Protein AF-A0A518E000-F1 (afdb_monomer_lite)

Radius of gyration: 24.73 Å; chains: 1; bounding box: 58×40×64 Å

Secondary structure (DSSP, 8-state):
----EEEHHHHHHTHHHHTTTEEEEEE--TTS-EEEEEE--EE--B-TTTSEEEE-SSS--SEEEEEE--B-GGGGTT-SEEEETTEEEEEEE-HHHHHHHHHTT--S------SS--TT--HHHHHHHHHHHHHHHHTTS---EEEEEEEE-SSSS--HHHHHHHHHHHHHHHHHHS-SSTTS----EEEEEEEETTEEEEEEEES-HHHHHHHHHHHHHHHHHH-SS-EEEEEESS-TT-TT--EEEEE--

Foldseek 3Di:
DDWDKDAPLRCVLCVVQQVVFFDWDWDDDPVHTMTTTDGPAEFQFWPPVQWDFDAPDVVGFATPDTQATDTDVVRCPPHAWYHYRRHRPDIDGDVVNVVSCVVSVPDPDDDFDRDDDDPPHGSVVVRVVVVVVVCVVVVVPFQKKKKKKKAFAPAQDQDPLSVVVVVVLVVVVQVLQDDPDPPGDHAWHWPDWDGDGRIIMTMTIGSFNVSNCVSCVVVLVVCVVRGDGWIKMKIWSHHPPDPPTDIDIDTPD

InterPro domains:
  IPR012433 Immunity MXAN_0049 protein [PF07791] (30-114)

Organism: NCBI:txid2528010

Structure (mmCIF, N/CA/C/O backbone):
data_AF-A0A518E000-F1
#
_entry.id   AF-A0A518E000-F1
#
loop_
_atom_site.group_PDB
_atom_site.id
_atom_site.type_symbol
_atom_site.label_atom_id
_atom_site.label_alt_id
_atom_site.label_comp_id
_atom_site.label_asym_id
_atom_site.label_entity_id
_atom_site.label_seq_id
_atom_site.pdbx_PDB_ins_code
_atom_site.Cartn_x
_atom_site.Cartn_y
_atom_site.Cartn_z
_atom_site.occupancy
_atom_site.B_iso_or_equiv
_atom_site.auth_seq_id
_atom_site.auth_comp_id
_atom_site.auth_asym_id
_atom_site.auth_atom_id
_atom_site.pdbx_PDB_model_num
ATOM 1 N N . MET A 1 1 ? 16.848 2.825 -0.132 1.00 54.84 1 MET A N 1
ATOM 2 C CA . MET A 1 1 ? 16.601 1.817 -1.185 1.00 54.84 1 MET A CA 1
ATOM 3 C C . MET A 1 1 ? 15.319 1.098 -0.812 1.00 54.84 1 MET A C 1
ATOM 5 O O . MET A 1 1 ? 15.234 0.637 0.317 1.00 54.84 1 MET A O 1
ATOM 9 N N . TRP A 1 2 ? 14.321 1.072 -1.693 1.00 69.69 2 TRP A N 1
ATOM 10 C CA . TRP A 1 2 ? 13.063 0.366 -1.440 1.00 69.69 2 TRP A CA 1
ATOM 11 C C . TRP A 1 2 ? 13.132 -0.973 -2.158 1.00 69.69 2 TRP A C 1
ATOM 13 O O . TRP A 1 2 ? 13.404 -1.021 -3.358 1.00 69.69 2 TRP A O 1
ATOM 23 N N . LEU A 1 3 ? 12.964 -2.053 -1.410 1.00 81.19 3 LEU A N 1
ATOM 24 C CA . LEU A 1 3 ? 13.048 -3.409 -1.930 1.00 81.19 3 LEU A CA 1
ATOM 25 C C . LEU A 1 3 ? 11.654 -4.031 -1.822 1.00 81.19 3 LEU A C 1
ATOM 27 O O . LEU A 1 3 ? 11.030 -3.882 -0.769 1.00 81.19 3 LEU A O 1
ATOM 31 N N . PRO A 1 4 ? 11.127 -4.650 -2.893 1.00 91.81 4 PRO A N 1
ATOM 32 C CA . PRO A 1 4 ? 9.793 -5.230 -2.851 1.00 91.81 4 PRO A CA 1
ATOM 33 C C . PRO A 1 4 ? 9.708 -6.348 -1.811 1.00 91.81 4 PRO A C 1
ATOM 35 O O . PRO A 1 4 ? 10.637 -7.144 -1.663 1.00 91.81 4 PRO A O 1
ATOM 38 N N . ALA A 1 5 ? 8.568 -6.425 -1.133 1.00 93.50 5 ALA A N 1
ATOM 39 C CA . ALA A 1 5 ? 8.190 -7.567 -0.320 1.00 93.50 5 ALA A CA 1
ATOM 40 C C . ALA A 1 5 ? 6.865 -8.128 -0.842 1.00 93.50 5 ALA A C 1
ATOM 42 O O . ALA A 1 5 ? 5.967 -7.371 -1.214 1.00 93.50 5 ALA A O 1
ATOM 43 N N . PHE A 1 6 ? 6.752 -9.449 -0.868 1.00 95.81 6 PHE A N 1
ATOM 44 C CA . PHE A 1 6 ? 5.598 -10.170 -1.387 1.00 95.81 6 PHE A CA 1
ATOM 45 C C . PHE A 1 6 ? 5.073 -11.131 -0.329 1.00 95.81 6 PHE A C 1
ATOM 47 O O . PHE A 1 6 ? 5.851 -11.759 0.380 1.00 95.81 6 PHE A O 1
ATOM 54 N N . SER A 1 7 ? 3.753 -11.258 -0.219 1.00 95.31 7 SER A N 1
ATOM 55 C CA . SER A 1 7 ? 3.151 -12.356 0.539 1.00 95.31 7 SER A CA 1
ATOM 56 C C . SER A 1 7 ? 3.342 -13.680 -0.205 1.00 95.31 7 SER A C 1
ATOM 58 O O . SER A 1 7 ? 3.550 -13.675 -1.420 1.00 95.31 7 SER A O 1
ATOM 60 N N . MET A 1 8 ? 3.192 -14.814 0.488 1.00 94.69 8 MET A N 1
ATOM 61 C CA . MET A 1 8 ? 3.221 -16.142 -0.150 1.00 94.69 8 MET A CA 1
ATOM 62 C C . MET A 1 8 ? 2.311 -16.218 -1.391 1.00 94.69 8 MET A C 1
ATOM 64 O O . MET A 1 8 ? 2.754 -16.611 -2.467 1.00 94.69 8 MET A O 1
ATOM 68 N N . ARG A 1 9 ? 1.071 -15.723 -1.283 1.00 95.06 9 ARG A N 1
ATOM 69 C CA . ARG A 1 9 ? 0.115 -15.664 -2.402 1.00 95.06 9 ARG A CA 1
ATOM 70 C C . ARG A 1 9 ? 0.673 -14.903 -3.609 1.00 95.06 9 ARG A C 1
ATOM 72 O O . ARG A 1 9 ? 0.519 -15.342 -4.743 1.00 95.06 9 ARG A O 1
ATOM 79 N N . ALA A 1 10 ? 1.305 -13.751 -3.383 1.00 97.00 10 ALA A N 1
ATOM 80 C CA . ALA A 1 10 ? 1.900 -12.979 -4.470 1.00 97.00 10 ALA A CA 1
ATOM 81 C C . ALA A 1 10 ? 3.102 -13.712 -5.089 1.00 97.00 10 ALA A C 1
ATOM 83 O O . ALA A 1 10 ? 3.255 -13.686 -6.308 1.00 97.00 10 ALA A O 1
ATOM 84 N N . CYS A 1 11 ? 3.910 -14.407 -4.280 1.00 96.69 11 CYS A N 1
ATOM 85 C CA . CYS A 1 11 ? 5.002 -15.250 -4.770 1.00 96.69 11 CYS A CA 1
ATOM 86 C C . CYS A 1 11 ? 4.504 -16.377 -5.684 1.00 96.69 11 CYS A C 1
ATOM 88 O O . CYS A 1 11 ? 5.137 -16.656 -6.700 1.00 96.69 11 CYS A O 1
ATOM 90 N N . GLU A 1 12 ? 3.377 -17.004 -5.345 1.00 96.19 12 GLU A N 1
ATOM 91 C CA . GLU A 1 12 ? 2.752 -18.058 -6.151 1.00 96.19 12 GLU A CA 1
ATOM 92 C C . GLU A 1 12 ? 2.176 -17.503 -7.458 1.00 96.19 12 GLU A C 1
ATOM 94 O O . GLU A 1 12 ? 2.530 -17.980 -8.536 1.00 96.19 12 GLU A O 1
ATOM 99 N N . CYS A 1 13 ? 1.352 -16.452 -7.382 1.00 97.06 13 CYS A N 1
ATOM 100 C CA . CYS A 1 13 ? 0.723 -15.828 -8.550 1.00 97.06 13 CYS A CA 1
ATOM 101 C C . CYS A 1 13 ? 1.742 -15.238 -9.538 1.00 97.06 13 CYS A C 1
ATOM 103 O O . CYS A 1 13 ? 1.496 -15.209 -10.741 1.00 97.06 13 CYS A O 1
ATOM 105 N N . LEU A 1 14 ? 2.875 -14.735 -9.038 1.00 97.88 14 LEU A N 1
ATOM 106 C CA . LEU A 1 14 ? 3.899 -14.064 -9.843 1.00 97.88 14 LEU A CA 1
ATOM 107 C C . LEU A 1 14 ? 5.153 -14.921 -10.038 1.00 97.88 14 LEU A C 1
ATOM 109 O O . LEU A 1 14 ? 6.188 -14.394 -10.447 1.00 97.88 14 LEU A O 1
ATOM 113 N N . ALA A 1 15 ? 5.088 -16.226 -9.759 1.00 96.94 15 ALA A N 1
ATOM 114 C CA . ALA A 1 15 ? 6.246 -17.117 -9.786 1.00 96.94 15 ALA A CA 1
ATOM 115 C C . ALA A 1 15 ? 7.024 -17.047 -11.111 1.00 96.94 15 ALA A C 1
ATOM 117 O O . ALA A 1 15 ? 8.253 -16.955 -11.089 1.00 96.94 15 ALA A O 1
ATOM 118 N N . ASP A 1 16 ? 6.309 -17.014 -12.238 1.00 96.69 16 ASP A N 1
ATOM 119 C CA . ASP A 1 16 ? 6.881 -16.947 -13.591 1.00 96.69 16 ASP A CA 1
ATOM 120 C C . ASP A 1 16 ? 7.638 -15.640 -13.862 1.00 96.69 16 ASP A C 1
ATOM 122 O O . ASP A 1 16 ? 8.493 -15.577 -14.743 1.00 96.69 16 ASP A O 1
ATOM 126 N N . PHE A 1 17 ? 7.363 -14.590 -13.087 1.00 97.06 17 PHE A N 1
ATOM 127 C CA . PHE A 1 17 ? 8.078 -13.322 -13.168 1.00 97.06 17 PHE A CA 1
ATOM 128 C C . PHE A 1 17 ? 9.190 -13.219 -12.135 1.00 97.06 17 PHE A C 1
ATOM 130 O O . PHE A 1 17 ? 10.273 -12.741 -12.459 1.00 97.06 17 PHE A O 1
ATOM 137 N N . LEU A 1 18 ? 8.935 -13.653 -10.900 1.00 97.31 18 LEU A N 1
ATOM 138 C CA . LEU A 1 18 ? 9.855 -13.461 -9.784 1.00 97.31 18 LEU A CA 1
ATOM 139 C C . LEU A 1 18 ? 11.033 -14.436 -9.847 1.00 97.31 18 LEU A C 1
ATOM 141 O O . LEU A 1 18 ? 12.180 -14.000 -9.804 1.00 97.31 18 LEU A O 1
ATOM 145 N N . LYS A 1 19 ? 10.775 -15.739 -10.016 1.00 96.31 19 LYS A N 1
ATOM 146 C CA . LYS A 1 19 ? 11.824 -16.774 -9.993 1.00 96.31 19 LYS A CA 1
ATOM 147 C C . LYS A 1 19 ? 12.927 -16.571 -11.041 1.00 96.31 19 LYS A C 1
ATOM 149 O O . LYS A 1 19 ? 14.087 -16.745 -10.684 1.00 96.31 19 LYS A O 1
ATOM 154 N N . PRO A 1 20 ? 12.633 -16.203 -12.305 1.00 97.00 20 PRO A N 1
ATOM 155 C CA . PRO A 1 20 ? 13.699 -15.976 -13.278 1.00 97.00 20 PRO A CA 1
ATOM 156 C C . PRO A 1 20 ? 14.420 -14.630 -13.118 1.00 97.00 20 PRO A C 1
ATOM 158 O O . PRO A 1 20 ? 15.447 -14.442 -13.762 1.00 97.00 20 PRO A O 1
ATOM 161 N N . ASN A 1 21 ? 13.908 -13.696 -12.304 1.00 97.12 21 ASN A N 1
ATOM 162 C CA . ASN A 1 21 ? 14.434 -12.325 -12.230 1.00 97.12 21 ASN A CA 1
ATOM 163 C C . ASN A 1 21 ? 14.952 -11.907 -10.848 1.00 97.12 21 ASN A C 1
ATOM 165 O O . ASN A 1 21 ? 15.278 -10.733 -10.632 1.00 97.12 21 ASN A O 1
ATOM 169 N N . GLY A 1 22 ? 15.008 -12.837 -9.898 1.00 96.06 22 GLY A N 1
ATOM 170 C CA . GLY A 1 22 ? 15.463 -12.531 -8.556 1.00 96.06 22 GLY A CA 1
ATOM 171 C C . GLY A 1 22 ? 15.360 -13.682 -7.573 1.00 96.06 22 GLY A C 1
ATOM 172 O O . GLY A 1 22 ? 15.030 -14.815 -7.918 1.00 96.06 22 GLY A O 1
ATOM 173 N N . GLU A 1 23 ? 15.633 -13.355 -6.318 1.00 97.38 23 GLU A N 1
ATOM 174 C CA . GLU A 1 23 ? 15.647 -14.293 -5.200 1.00 97.38 23 GLU A CA 1
ATOM 175 C C . GLU A 1 23 ? 14.594 -13.883 -4.170 1.00 97.38 23 GLU A C 1
ATOM 177 O O . GLU A 1 23 ? 14.454 -12.703 -3.842 1.00 97.38 23 GLU A O 1
ATOM 182 N N . LEU A 1 24 ? 13.862 -14.865 -3.644 1.00 97.19 24 LEU A N 1
ATOM 183 C CA . LEU A 1 24 ? 12.883 -14.673 -2.577 1.00 97.19 24 LEU A CA 1
ATOM 184 C C . LEU A 1 24 ? 13.512 -15.069 -1.241 1.00 97.19 24 LEU A C 1
ATOM 186 O O . LEU A 1 24 ? 13.827 -16.237 -1.020 1.00 97.19 24 LEU A O 1
ATOM 190 N N . LEU A 1 25 ? 13.687 -14.093 -0.354 1.00 96.94 25 LEU A N 1
ATOM 191 C CA . LEU A 1 25 ? 14.269 -14.270 0.973 1.00 96.94 25 LEU A CA 1
ATOM 192 C C . LEU A 1 25 ? 13.153 -14.186 2.026 1.00 96.94 25 LEU A C 1
ATOM 194 O O . LEU A 1 25 ? 12.474 -13.160 2.089 1.00 96.94 25 LEU A O 1
ATOM 198 N N . PRO A 1 26 ? 12.926 -15.226 2.845 1.00 95.94 26 PRO A N 1
ATOM 199 C CA . PRO A 1 26 ? 11.855 -15.216 3.836 1.00 95.94 26 PRO A CA 1
ATOM 200 C C . PRO A 1 26 ? 12.082 -14.127 4.891 1.00 95.94 26 PRO A C 1
ATOM 202 O O . PRO A 1 26 ? 13.197 -13.936 5.379 1.00 95.94 26 PRO A O 1
ATOM 205 N N . LEU A 1 27 ? 11.011 -13.425 5.255 1.00 93.62 27 LEU A N 1
ATOM 206 C CA . LEU A 1 27 ? 10.993 -12.417 6.311 1.00 93.62 27 LEU A CA 1
ATOM 207 C C . LEU A 1 27 ? 10.308 -12.974 7.556 1.00 93.62 27 LEU A C 1
ATOM 209 O O . LEU A 1 27 ? 9.257 -13.605 7.473 1.00 93.62 27 LEU A O 1
ATOM 213 N N . GLN A 1 28 ? 10.873 -12.681 8.726 1.00 90.44 28 GLN A N 1
ATOM 214 C CA . GLN A 1 28 ? 10.176 -12.898 9.990 1.00 90.44 28 GLN A CA 1
ATOM 215 C C . GLN A 1 28 ? 9.160 -11.772 10.190 1.00 90.44 28 GLN A C 1
ATOM 217 O O . GLN A 1 28 ? 9.531 -10.603 10.286 1.00 90.44 28 GLN A O 1
ATOM 222 N N . SER A 1 29 ? 7.876 -12.122 10.219 1.00 85.12 29 SER A N 1
ATOM 223 C CA . SER A 1 29 ? 6.779 -11.180 10.421 1.00 85.12 29 SER A CA 1
ATOM 224 C C . SER A 1 29 ? 5.685 -11.817 11.271 1.00 85.12 29 SER A C 1
ATOM 226 O O . SER A 1 29 ? 5.346 -12.983 11.089 1.00 85.12 29 SER A O 1
ATOM 228 N N . GLU A 1 30 ? 5.120 -11.044 12.198 1.00 86.06 30 GLU A N 1
ATOM 229 C CA . GLU A 1 30 ? 4.026 -11.489 13.073 1.00 86.06 30 GLU A CA 1
ATOM 230 C C . GLU A 1 30 ? 2.667 -11.522 12.352 1.00 86.06 30 GLU A C 1
ATOM 232 O O . GLU A 1 30 ? 1.728 -12.156 12.825 1.00 86.06 30 GLU A O 1
ATOM 237 N N . ILE A 1 31 ? 2.558 -10.853 11.198 1.00 82.00 31 ILE A N 1
ATOM 238 C CA . ILE A 1 31 ? 1.298 -10.656 10.460 1.00 82.00 31 ILE A CA 1
ATOM 239 C C . ILE A 1 31 ? 1.161 -11.561 9.224 1.00 82.00 31 ILE A C 1
ATOM 241 O O . ILE A 1 31 ? 0.229 -11.393 8.436 1.00 82.00 31 ILE A O 1
ATOM 245 N N . GLY A 1 32 ? 2.082 -12.510 9.027 1.00 84.81 32 GLY A N 1
ATOM 246 C CA . GLY A 1 32 ? 2.000 -13.526 7.976 1.00 84.81 32 GLY A CA 1
ATOM 247 C C . GLY A 1 32 ? 3.337 -13.859 7.319 1.00 84.81 32 GLY A C 1
ATOM 248 O O . GLY A 1 32 ? 4.384 -13.323 7.671 1.00 84.81 32 GLY A O 1
ATOM 249 N N . GLU A 1 33 ? 3.291 -14.748 6.330 1.00 91.75 33 GLU A N 1
ATOM 250 C CA . GLU A 1 33 ? 4.469 -15.142 5.557 1.00 91.75 33 GLU A CA 1
ATOM 251 C C . GLU A 1 33 ? 4.744 -14.145 4.431 1.00 91.75 33 GLU A C 1
ATOM 253 O O . GLU A 1 33 ? 3.979 -14.029 3.463 1.00 91.75 33 GLU A O 1
ATOM 258 N N . TYR A 1 34 ? 5.868 -13.442 4.561 1.00 95.38 34 TYR A N 1
ATOM 259 C CA . TYR A 1 34 ? 6.351 -12.482 3.580 1.00 95.38 34 TYR A CA 1
ATOM 260 C C . TYR A 1 34 ? 7.762 -12.829 3.121 1.00 95.38 34 TYR A C 1
ATOM 262 O O . TYR A 1 34 ? 8.562 -13.406 3.855 1.00 95.38 34 TYR A O 1
ATOM 270 N N . PHE A 1 35 ? 8.070 -12.425 1.897 1.00 96.62 35 PHE A N 1
ATOM 271 C CA . PHE A 1 35 ? 9.346 -12.641 1.244 1.00 96.62 35 PHE A CA 1
ATOM 272 C C . PHE A 1 35 ? 9.855 -11.316 0.718 1.00 96.62 35 PHE A C 1
ATOM 274 O O . PHE A 1 35 ? 9.178 -10.626 -0.041 1.00 96.62 35 PHE A O 1
ATOM 281 N N . PHE A 1 36 ? 11.069 -10.975 1.098 1.00 95.62 36 PHE A N 1
ATOM 282 C CA . PHE A 1 36 ? 11.834 -9.942 0.440 1.00 95.62 36 PHE A CA 1
ATOM 283 C C . PHE A 1 36 ? 12.257 -10.430 -0.944 1.00 95.62 36 PHE A C 1
ATOM 285 O O . PHE A 1 36 ? 12.694 -11.570 -1.088 1.00 95.62 36 PHE A O 1
ATOM 292 N N . PHE A 1 37 ? 12.168 -9.570 -1.955 1.00 96.69 37 PHE A N 1
ATOM 293 C CA . PHE A 1 37 ? 12.597 -9.907 -3.306 1.00 96.69 37 PHE A CA 1
ATOM 294 C C . PHE A 1 37 ? 13.849 -9.138 -3.715 1.00 96.69 37 PHE A C 1
ATOM 296 O O . PHE A 1 37 ? 13.828 -7.918 -3.915 1.00 96.69 37 PHE A O 1
ATOM 303 N N . ASN A 1 38 ? 14.942 -9.879 -3.874 1.00 95.94 38 ASN A N 1
ATOM 304 C CA . ASN A 1 38 ? 16.187 -9.375 -4.425 1.00 95.94 38 ASN A CA 1
ATOM 305 C C . ASN A 1 38 ? 16.137 -9.447 -5.954 1.00 95.94 38 ASN A C 1
ATOM 307 O O . ASN A 1 38 ? 16.279 -10.525 -6.523 1.00 95.94 38 ASN A O 1
ATOM 311 N N . ILE A 1 39 ? 15.941 -8.316 -6.629 1.00 96.44 39 ILE A N 1
ATOM 312 C CA . ILE A 1 39 ? 15.942 -8.273 -8.098 1.00 96.44 39 ILE A CA 1
ATOM 313 C C . ILE A 1 39 ? 17.380 -8.427 -8.599 1.00 96.44 39 ILE A C 1
ATOM 315 O O . ILE A 1 39 ? 18.214 -7.553 -8.353 1.00 96.44 39 ILE A O 1
ATOM 319 N N . THR A 1 40 ? 17.647 -9.498 -9.343 1.00 96.25 40 THR A N 1
ATOM 320 C CA . THR A 1 40 ? 18.964 -9.788 -9.933 1.00 96.25 40 THR A CA 1
ATOM 321 C C . THR A 1 40 ? 19.040 -9.395 -11.407 1.00 96.25 40 THR A C 1
ATOM 323 O O . THR A 1 40 ? 20.132 -9.170 -11.929 1.00 96.25 40 THR A O 1
ATOM 326 N N . THR A 1 41 ? 17.894 -9.232 -12.075 1.00 97.06 41 THR A N 1
ATOM 327 C CA . THR A 1 41 ? 17.840 -8.757 -13.462 1.00 97.06 41 THR A CA 1
ATOM 328 C C . THR A 1 41 ? 18.154 -7.265 -13.539 1.00 97.06 41 THR A C 1
ATOM 330 O O . THR A 1 41 ? 17.323 -6.409 -13.218 1.00 97.06 41 THR A O 1
ATOM 333 N N . ILE A 1 42 ? 19.360 -6.953 -14.009 1.00 96.44 42 ILE A N 1
ATOM 334 C CA . ILE A 1 42 ? 19.826 -5.596 -14.306 1.00 96.44 42 ILE A CA 1
ATOM 335 C C . ILE A 1 42 ? 20.095 -5.499 -15.808 1.00 96.44 42 ILE A C 1
ATOM 337 O O . ILE A 1 42 ? 20.756 -6.364 -16.378 1.00 96.44 42 ILE A O 1
ATOM 341 N N . THR A 1 43 ? 19.588 -4.449 -16.452 1.00 95.75 43 THR A N 1
ATOM 342 C CA . THR A 1 43 ? 19.739 -4.230 -17.897 1.00 95.75 43 THR A CA 1
ATOM 343 C C . THR A 1 43 ? 20.318 -2.852 -18.212 1.00 95.75 43 THR A C 1
ATOM 345 O O . THR A 1 43 ? 20.105 -1.887 -17.479 1.00 95.75 43 THR A O 1
ATOM 348 N N . ASP A 1 44 ? 21.012 -2.762 -19.344 1.00 95.12 44 ASP A N 1
ATOM 349 C CA . ASP A 1 44 ? 21.553 -1.529 -19.936 1.00 95.12 44 ASP A CA 1
ATOM 350 C C . ASP A 1 44 ? 20.570 -0.950 -20.972 1.00 95.12 44 ASP A C 1
ATOM 352 O O . ASP A 1 44 ? 20.954 -0.477 -22.035 1.00 95.12 44 ASP A O 1
ATOM 356 N N . ALA A 1 45 ? 19.264 -1.094 -20.706 1.00 96.38 45 ALA A N 1
ATOM 357 C CA . ALA A 1 45 ? 18.197 -0.803 -21.665 1.00 96.38 45 ALA A CA 1
ATOM 358 C C . ALA A 1 45 ? 17.965 0.693 -21.913 1.00 96.38 45 ALA A C 1
ATOM 360 O O . ALA A 1 45 ? 17.266 1.047 -22.869 1.00 96.38 45 ALA A O 1
ATOM 361 N N . LEU A 1 46 ? 18.458 1.564 -21.031 1.00 96.88 46 LEU A N 1
ATOM 362 C CA . LEU A 1 46 ? 18.214 2.998 -21.100 1.00 96.88 46 LEU A CA 1
ATOM 363 C C . LEU A 1 46 ? 19.028 3.617 -22.240 1.00 96.88 46 LEU A C 1
ATOM 365 O O . LEU A 1 46 ? 20.249 3.518 -22.282 1.00 96.88 46 LEU A O 1
ATOM 369 N N . ASN A 1 47 ? 18.359 4.326 -23.146 1.00 96.19 47 ASN A N 1
ATOM 370 C CA . ASN A 1 47 ? 19.047 5.136 -24.138 1.00 96.19 47 ASN A CA 1
ATOM 371 C C . ASN A 1 47 ? 19.388 6.496 -23.525 1.00 96.19 47 ASN A C 1
ATOM 373 O O . ASN A 1 47 ? 18.591 7.434 -23.595 1.00 96.19 47 ASN A O 1
ATOM 377 N N . THR A 1 48 ? 20.577 6.614 -22.937 1.00 94.00 48 THR A N 1
ATOM 378 C CA . THR A 1 48 ? 21.048 7.840 -22.266 1.00 94.00 48 THR A CA 1
ATOM 379 C C . THR A 1 48 ? 21.197 9.042 -23.200 1.00 94.00 48 THR A C 1
ATOM 381 O O . THR A 1 48 ? 21.243 10.170 -22.727 1.00 94.00 48 THR A O 1
ATOM 384 N N . LYS A 1 49 ? 21.232 8.836 -24.525 1.00 93.50 49 LYS A N 1
ATOM 385 C CA . LYS A 1 49 ? 21.323 9.930 -25.509 1.00 93.50 49 LYS A CA 1
ATOM 386 C C . LYS A 1 49 ? 19.984 10.603 -25.796 1.00 93.50 49 LYS A C 1
ATOM 388 O O . LYS A 1 49 ? 19.966 11.745 -26.238 1.00 93.50 49 LYS A O 1
ATOM 393 N N . THR A 1 50 ? 18.883 9.869 -25.648 1.00 95.50 50 THR A N 1
ATOM 394 C CA . THR A 1 50 ? 17.528 10.371 -25.936 1.00 95.50 50 THR A CA 1
ATOM 395 C C . THR A 1 50 ? 16.668 10.507 -24.686 1.00 95.50 50 THR A C 1
ATOM 397 O O . THR A 1 50 ? 15.627 11.156 -24.738 1.00 95.50 50 THR A O 1
ATOM 400 N N . SER A 1 51 ? 17.073 9.870 -23.589 1.00 96.06 51 SER A N 1
ATOM 401 C CA . SER A 1 51 ? 16.492 10.085 -22.266 1.00 96.06 51 SER A CA 1
ATOM 402 C C . SER A 1 51 ? 16.941 11.434 -21.709 1.00 96.06 51 SER A C 1
ATOM 404 O O . SER A 1 51 ? 18.020 11.918 -22.044 1.00 96.06 51 SER A O 1
ATOM 406 N N . ASP A 1 52 ? 16.113 12.018 -20.852 1.00 95.69 52 ASP A N 1
ATOM 407 C CA . ASP A 1 52 ? 16.441 13.236 -20.113 1.00 95.69 52 ASP A CA 1
ATOM 408 C C . ASP A 1 52 ? 16.938 12.826 -18.725 1.00 95.69 52 ASP A C 1
ATOM 410 O O . ASP A 1 52 ? 16.140 12.409 -17.876 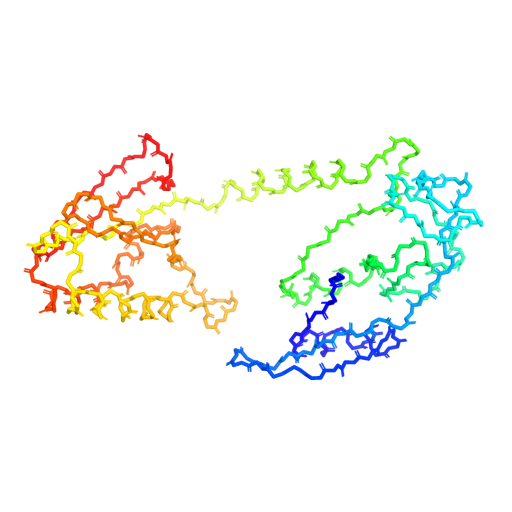1.00 95.69 52 ASP A O 1
ATOM 414 N N . CYS A 1 53 ? 18.261 12.824 -18.560 1.00 94.94 53 CYS A N 1
ATOM 415 C CA . CYS A 1 53 ? 18.960 12.282 -17.400 1.00 94.94 53 CYS A CA 1
ATOM 416 C C . CYS A 1 53 ? 19.957 13.298 -16.841 1.00 94.94 53 CYS A C 1
ATOM 418 O O . CYS A 1 53 ? 20.833 13.773 -17.564 1.00 94.94 53 CYS A O 1
ATOM 420 N N . ASP A 1 54 ? 19.909 13.507 -15.529 1.00 93.62 54 ASP A N 1
ATOM 421 C CA . ASP A 1 54 ? 20.895 14.299 -14.799 1.00 93.62 54 ASP A CA 1
ATOM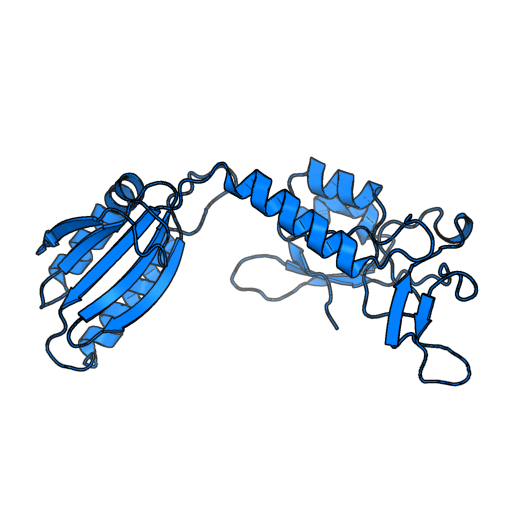 422 C C . ASP A 1 54 ? 21.957 13.389 -14.183 1.00 93.62 54 ASP A C 1
ATOM 424 O O . ASP A 1 54 ? 21.640 12.493 -13.396 1.00 93.62 54 ASP A O 1
ATOM 428 N N . PHE A 1 55 ? 23.232 13.642 -14.480 1.00 93.94 55 PHE A N 1
ATOM 429 C CA . PHE A 1 55 ? 24.370 12.929 -13.897 1.00 93.94 55 PHE A CA 1
ATOM 430 C C . PHE A 1 55 ? 25.264 13.900 -13.120 1.00 93.94 55 PHE A C 1
ATOM 432 O O . PHE A 1 55 ? 25.505 15.020 -13.557 1.00 93.94 55 PHE A O 1
ATOM 439 N N . TRP A 1 56 ? 25.791 13.463 -11.974 1.00 90.19 56 TRP A N 1
ATOM 440 C CA . TRP A 1 56 ? 26.778 14.227 -11.187 1.00 90.19 56 TRP A CA 1
ATOM 441 C C . TRP A 1 56 ? 28.194 13.636 -11.257 1.00 90.19 56 TRP A C 1
ATOM 443 O O . TRP A 1 56 ? 29.071 14.046 -10.500 1.00 90.19 56 TRP A O 1
ATOM 453 N N . CYS A 1 57 ? 28.426 12.645 -12.121 1.00 85.56 57 CYS A N 1
ATOM 454 C CA . CYS A 1 57 ? 29.701 11.937 -12.222 1.00 85.56 57 CYS A CA 1
ATOM 455 C C . CYS A 1 57 ? 30.188 11.836 -13.670 1.00 85.56 57 CYS A C 1
ATOM 457 O O . CYS A 1 57 ? 29.382 11.747 -14.593 1.00 85.56 57 CYS A O 1
ATOM 459 N N . GLU A 1 58 ? 31.512 11.805 -13.831 1.00 86.00 58 GLU A N 1
ATOM 460 C CA . GLU A 1 58 ? 32.208 11.583 -15.098 1.00 86.00 58 GLU A CA 1
ATOM 461 C C . GLU A 1 58 ? 33.116 10.344 -14.961 1.00 86.00 58 GLU A C 1
ATOM 463 O O . GLU A 1 58 ? 34.025 10.357 -14.125 1.00 86.00 58 GLU A O 1
ATOM 468 N N . PRO A 1 59 ? 32.894 9.260 -15.729 1.00 85.94 59 PRO A N 1
ATOM 469 C CA . PRO A 1 59 ? 31.830 9.091 -16.721 1.00 85.94 59 PRO A CA 1
ATOM 470 C C . PRO A 1 59 ? 30.428 8.946 -16.083 1.00 85.94 59 PRO A C 1
ATOM 472 O O . PRO A 1 59 ? 30.320 8.492 -14.937 1.00 85.94 59 PRO A O 1
ATOM 475 N N . PRO A 1 60 ? 29.348 9.263 -16.825 1.00 87.50 60 PRO A N 1
ATOM 476 C CA . PRO A 1 60 ? 27.975 9.184 -16.333 1.00 87.50 60 PRO A CA 1
ATOM 477 C C . PRO A 1 60 ? 27.577 7.725 -16.091 1.00 87.50 60 PRO A C 1
ATOM 479 O O . PRO A 1 60 ? 27.349 6.958 -17.024 1.00 87.50 60 PRO A O 1
ATOM 482 N N . THR A 1 61 ? 27.528 7.322 -14.821 1.00 89.44 61 THR A N 1
ATOM 483 C CA . THR A 1 61 ? 27.211 5.937 -14.425 1.00 89.44 61 THR A CA 1
ATOM 484 C C . THR A 1 61 ? 25.901 5.812 -13.663 1.00 89.44 61 THR A C 1
ATOM 486 O O . THR A 1 61 ? 25.180 4.841 -13.863 1.00 89.44 61 THR A O 1
ATOM 489 N N . THR A 1 62 ? 25.589 6.776 -12.794 1.00 92.94 62 THR A N 1
ATOM 490 C CA . THR A 1 62 ? 24.361 6.788 -11.989 1.00 92.94 62 THR A CA 1
ATOM 491 C C . THR A 1 62 ? 23.643 8.111 -12.193 1.00 92.94 62 THR A C 1
ATOM 493 O O . THR A 1 62 ? 24.211 9.172 -11.924 1.00 92.94 62 THR A O 1
ATOM 496 N N . ALA A 1 63 ? 22.405 8.039 -12.672 1.00 93.19 63 ALA A N 1
ATOM 497 C CA . ALA A 1 63 ? 21.546 9.196 -12.824 1.00 93.19 63 ALA A CA 1
ATOM 498 C C . ALA A 1 63 ? 21.008 9.622 -11.453 1.00 93.19 63 ALA A C 1
ATOM 500 O O . ALA A 1 63 ? 20.542 8.808 -10.653 1.00 93.19 63 ALA A O 1
ATOM 501 N N . VAL A 1 64 ? 21.062 10.921 -11.196 1.00 90.94 64 VAL A N 1
ATOM 502 C CA . VAL A 1 64 ? 20.472 11.577 -10.026 1.00 90.94 64 VAL A CA 1
ATOM 503 C C . VAL A 1 64 ? 18.970 11.734 -10.229 1.00 90.94 64 VAL A C 1
ATOM 505 O O . VAL A 1 64 ? 18.181 11.518 -9.310 1.00 90.94 64 VAL A O 1
ATOM 508 N N . GLY A 1 65 ? 18.588 12.081 -11.456 1.00 91.88 65 GLY A N 1
ATOM 509 C CA . GLY A 1 65 ? 17.217 12.224 -11.908 1.00 91.88 65 GLY A CA 1
ATOM 510 C C . GLY A 1 65 ? 17.084 11.701 -13.330 1.00 91.88 65 GLY A C 1
ATOM 511 O O . GLY A 1 65 ? 18.017 11.786 -14.125 1.00 91.88 65 GLY A O 1
ATOM 512 N N . ILE A 1 66 ? 15.923 11.127 -13.629 1.00 95.56 66 ILE A N 1
ATOM 513 C CA . ILE A 1 66 ? 15.521 10.792 -14.992 1.00 95.56 66 ILE A CA 1
ATOM 514 C C . ILE A 1 66 ? 14.111 11.338 -15.152 1.00 95.56 66 ILE A C 1
ATOM 516 O O . ILE A 1 66 ? 13.178 10.809 -14.544 1.00 95.56 66 ILE A O 1
ATOM 520 N N . ASP A 1 67 ? 13.957 12.398 -15.934 1.00 94.75 67 ASP A N 1
ATOM 521 C CA . ASP A 1 67 ? 12.669 13.060 -16.154 1.00 94.75 67 ASP A CA 1
ATOM 522 C C . ASP A 1 67 ? 11.942 12.492 -17.374 1.00 94.75 67 ASP A C 1
ATOM 524 O O . ASP A 1 67 ? 10.709 12.414 -17.398 1.00 94.75 67 ASP A O 1
ATOM 528 N N . HIS A 1 68 ? 12.695 11.979 -18.346 1.00 96.31 68 HIS A N 1
ATOM 529 C CA . HIS A 1 68 ? 12.163 11.300 -19.517 1.00 96.31 68 HIS A CA 1
ATOM 530 C C . HIS A 1 68 ? 12.933 10.011 -19.787 1.00 96.31 68 HIS A C 1
ATOM 532 O O . HIS A 1 68 ? 14.139 10.035 -20.009 1.00 96.31 68 HIS A O 1
ATOM 538 N N . PHE A 1 69 ? 12.222 8.885 -19.815 1.00 97.19 69 PHE A N 1
ATOM 539 C CA . PHE A 1 69 ? 12.796 7.601 -20.202 1.00 97.19 69 PHE A CA 1
ATOM 540 C C . PHE A 1 69 ? 12.647 7.388 -21.701 1.00 97.19 69 PHE A C 1
ATOM 542 O O . PHE A 1 69 ? 11.548 7.545 -22.226 1.00 97.19 69 PHE A O 1
ATOM 549 N N . GLU A 1 70 ? 13.702 6.909 -22.350 1.00 97.62 70 GLU A N 1
ATOM 550 C CA . GLU A 1 70 ? 13.622 6.235 -23.640 1.00 97.62 70 GLU A CA 1
ATOM 551 C C . GLU A 1 70 ? 14.461 4.958 -23.592 1.00 97.62 70 GLU A C 1
ATOM 553 O O . GLU A 1 70 ? 15.608 4.965 -23.148 1.00 97.62 70 GLU A O 1
ATOM 558 N N . PHE A 1 71 ? 13.887 3.844 -24.045 1.00 97.19 71 PHE A N 1
ATOM 559 C CA . PHE A 1 71 ? 14.524 2.533 -23.953 1.00 97.19 71 PHE A CA 1
ATOM 560 C C . PHE A 1 71 ? 14.874 1.962 -25.323 1.00 97.19 71 PHE A C 1
ATOM 562 O O . PHE A 1 71 ? 14.100 2.028 -26.283 1.00 97.19 71 PHE A O 1
ATOM 569 N N . HIS A 1 72 ? 16.004 1.268 -25.394 1.00 96.44 72 HIS A N 1
ATOM 570 C CA . HIS A 1 72 ? 16.327 0.399 -26.513 1.00 96.44 72 HIS A CA 1
ATOM 571 C C . HIS A 1 72 ? 15.393 -0.820 -26.508 1.00 96.44 72 HIS A C 1
ATOM 573 O O . HIS A 1 72 ? 15.639 -1.815 -25.832 1.00 96.44 72 HIS A O 1
ATOM 579 N N . LYS A 1 73 ? 14.321 -0.780 -27.313 1.00 93.94 73 LYS A N 1
ATOM 580 C CA . LYS A 1 73 ? 13.273 -1.826 -27.361 1.00 93.94 73 LYS A CA 1
ATOM 581 C C . LYS A 1 73 ? 13.800 -3.263 -27.429 1.00 93.94 73 LYS A C 1
ATOM 583 O O . LYS A 1 73 ? 13.228 -4.152 -26.811 1.00 93.94 73 LYS A O 1
ATOM 588 N N . LYS A 1 74 ? 14.895 -3.498 -28.160 1.00 95.19 74 LYS A N 1
ATOM 589 C CA . LYS A 1 74 ? 15.511 -4.830 -28.264 1.00 95.19 74 LYS A CA 1
ATOM 590 C C . LYS A 1 74 ? 15.980 -5.356 -26.901 1.00 95.19 74 LYS A C 1
ATOM 592 O O . LYS A 1 74 ? 15.739 -6.518 -26.605 1.00 95.19 74 LYS A O 1
ATOM 597 N N . GLN A 1 75 ? 16.561 -4.498 -26.063 1.00 94.81 75 GLN A N 1
ATOM 598 C CA . GLN A 1 75 ? 17.058 -4.845 -24.725 1.00 94.81 75 GLN A CA 1
ATOM 599 C C . GLN A 1 75 ? 15.940 -5.002 -23.681 1.00 94.81 75 GLN A C 1
ATOM 601 O O . GLN A 1 75 ? 16.202 -5.489 -22.588 1.00 94.81 75 GLN A O 1
ATOM 606 N N . LEU A 1 76 ? 14.696 -4.631 -24.013 1.00 93.69 76 LEU A N 1
ATOM 607 C CA . LEU A 1 76 ? 13.521 -4.899 -23.176 1.00 93.69 76 LEU A CA 1
ATOM 608 C C . LEU A 1 76 ? 12.892 -6.277 -23.431 1.00 93.69 76 LEU A C 1
ATOM 610 O O . LEU A 1 76 ? 12.001 -6.694 -22.693 1.00 93.69 76 LEU A O 1
ATOM 614 N N . THR A 1 77 ? 13.302 -6.975 -24.492 1.00 93.00 77 THR A N 1
ATOM 615 C CA . THR A 1 77 ? 12.676 -8.243 -24.886 1.00 93.00 77 THR A CA 1
ATOM 616 C C . THR A 1 77 ? 12.955 -9.317 -23.838 1.00 93.00 77 THR A C 1
ATOM 618 O O . THR A 1 77 ? 14.104 -9.539 -23.473 1.00 93.00 77 THR A O 1
ATOM 621 N N . GLY A 1 78 ? 11.902 -9.988 -23.364 1.00 91.62 78 GLY A N 1
ATOM 622 C CA . GLY A 1 78 ? 12.002 -11.035 -22.342 1.00 91.62 78 GLY A CA 1
ATOM 623 C C . GLY A 1 78 ? 12.100 -10.526 -20.900 1.00 91.62 78 GLY A C 1
ATOM 624 O O . GLY A 1 78 ? 12.078 -11.339 -19.983 1.00 91.62 78 GLY A O 1
ATOM 625 N N . LEU A 1 79 ? 12.160 -9.207 -20.677 1.00 95.00 79 LEU A N 1
ATOM 626 C CA . LEU A 1 79 ? 12.136 -8.640 -19.329 1.00 95.00 79 LEU A CA 1
ATOM 627 C C . LEU A 1 79 ? 10.706 -8.575 -18.778 1.00 95.00 79 LEU A C 1
ATOM 629 O O . LEU A 1 79 ? 9.743 -8.355 -19.517 1.00 95.00 79 LEU A O 1
ATOM 633 N N . SER A 1 80 ? 10.568 -8.706 -17.460 1.00 95.56 80 SER A N 1
ATOM 634 C CA . SER A 1 80 ? 9.277 -8.594 -16.767 1.00 95.56 80 SER A CA 1
ATOM 635 C C . SER A 1 80 ? 9.348 -7.740 -15.508 1.00 95.56 80 SER A C 1
ATOM 637 O O . SER A 1 80 ? 8.533 -6.834 -15.354 1.00 95.56 80 SER A O 1
ATOM 639 N N . ILE A 1 81 ? 10.349 -7.976 -14.662 1.00 97.31 81 ILE A N 1
ATOM 640 C CA . ILE A 1 81 ? 10.730 -7.153 -13.514 1.00 97.31 81 ILE A CA 1
ATOM 641 C C . ILE A 1 81 ? 12.250 -7.002 -13.515 1.00 97.31 81 ILE A C 1
ATOM 643 O O . ILE A 1 81 ? 12.973 -7.987 -13.631 1.00 97.31 81 ILE A O 1
ATOM 647 N N . PHE A 1 82 ? 12.742 -5.770 -13.463 1.00 96.94 82 PHE A N 1
ATOM 648 C CA . PHE A 1 82 ? 14.166 -5.490 -13.626 1.00 96.94 82 PHE A CA 1
ATOM 649 C C . PHE A 1 82 ? 14.558 -4.130 -13.047 1.00 96.94 82 PHE A C 1
ATOM 651 O O . PHE A 1 82 ? 13.718 -3.308 -12.669 1.00 96.94 82 PHE A O 1
ATOM 658 N N . ARG A 1 83 ? 15.866 -3.890 -13.007 1.00 96.50 83 ARG A N 1
ATOM 659 C CA . ARG A 1 83 ? 16.480 -2.589 -12.730 1.00 96.50 83 ARG A CA 1
ATOM 660 C C . ARG A 1 83 ? 17.309 -2.139 -13.922 1.00 96.50 83 ARG A C 1
ATOM 662 O O . ARG A 1 83 ? 17.756 -2.959 -14.722 1.00 96.50 83 ARG A O 1
ATOM 669 N N . ILE A 1 84 ? 17.530 -0.837 -14.017 1.00 96.44 84 ILE A N 1
ATOM 670 C CA . ILE A 1 84 ? 18.472 -0.262 -14.979 1.00 96.44 84 ILE A CA 1
ATOM 671 C C . ILE A 1 84 ? 19.738 0.173 -14.265 1.00 96.44 84 ILE A C 1
ATOM 673 O O . ILE A 1 84 ? 19.696 0.550 -13.090 1.00 96.44 84 ILE A O 1
ATOM 677 N N . ARG A 1 85 ? 20.858 0.116 -14.979 1.00 94.25 85 ARG A N 1
ATOM 678 C CA . ARG A 1 85 ? 22.178 0.436 -14.436 1.00 94.25 85 ARG A CA 1
ATOM 679 C C . ARG A 1 85 ? 22.245 1.853 -13.866 1.00 94.25 85 ARG A C 1
ATOM 681 O O . ARG A 1 85 ? 22.799 2.049 -12.791 1.00 94.25 85 ARG A O 1
ATOM 688 N N . GLU A 1 86 ? 21.641 2.813 -14.554 1.00 95.44 86 GLU A N 1
ATOM 689 C CA . GLU A 1 86 ? 21.691 4.233 -14.211 1.00 95.44 86 GLU A CA 1
ATOM 690 C C . GLU A 1 86 ? 20.813 4.578 -13.005 1.00 95.44 86 GLU A C 1
ATOM 692 O O . GLU A 1 86 ? 21.033 5.599 -12.363 1.00 95.44 86 GLU A O 1
ATOM 697 N N . CYS A 1 87 ? 19.822 3.742 -12.678 1.00 93.56 87 CYS A N 1
ATOM 698 C CA . CYS A 1 87 ? 18.899 3.973 -11.569 1.00 93.56 87 CYS A CA 1
ATOM 699 C C . CYS A 1 87 ? 18.622 2.665 -10.801 1.00 93.56 87 CYS A C 1
ATOM 701 O O . CYS A 1 87 ? 17.510 2.127 -10.847 1.00 93.56 87 CYS A O 1
ATOM 703 N N . PRO A 1 88 ? 19.610 2.142 -10.049 1.00 90.38 88 PRO A N 1
ATOM 704 C CA . PRO A 1 88 ? 19.512 0.836 -9.389 1.00 90.38 88 PRO A CA 1
ATOM 705 C C . PRO A 1 88 ? 18.482 0.804 -8.249 1.00 90.38 88 PRO A C 1
ATOM 707 O O . PRO A 1 88 ? 18.100 -0.263 -7.773 1.00 90.38 88 PRO A O 1
ATOM 710 N N . VAL A 1 89 ? 18.025 1.969 -7.787 1.00 89.94 89 VAL A N 1
ATOM 711 C CA . VAL A 1 89 ? 17.000 2.087 -6.742 1.00 89.94 89 VAL A CA 1
ATOM 712 C C . VAL A 1 89 ? 15.578 1.911 -7.274 1.00 89.94 89 VAL A C 1
ATOM 714 O O . VAL A 1 89 ? 14.669 1.674 -6.479 1.00 89.94 89 VAL A O 1
ATOM 717 N N . MET A 1 90 ? 15.368 2.034 -8.587 1.00 92.44 90 MET A N 1
ATOM 718 C CA . MET A 1 90 ? 14.046 1.978 -9.198 1.00 92.44 90 MET A CA 1
ATOM 719 C C . MET A 1 90 ? 13.761 0.579 -9.742 1.00 92.44 90 MET A C 1
ATOM 721 O O . MET A 1 90 ? 14.500 0.051 -10.567 1.00 92.44 90 MET A O 1
ATOM 725 N N . THR A 1 91 ? 12.650 -0.006 -9.296 1.00 95.50 91 THR A N 1
ATOM 726 C CA . THR A 1 91 ? 12.128 -1.259 -9.853 1.00 95.50 91 THR A CA 1
ATOM 727 C C . THR A 1 91 ? 11.222 -0.936 -11.032 1.00 95.50 91 THR A C 1
ATOM 729 O O . THR A 1 91 ? 10.256 -0.189 -10.880 1.00 95.50 91 THR A O 1
ATOM 732 N N . ILE A 1 92 ? 11.527 -1.500 -12.197 1.00 96.44 92 ILE A N 1
ATOM 733 C CA . ILE A 1 92 ? 10.742 -1.343 -13.420 1.00 96.44 92 ILE A CA 1
ATOM 734 C C . ILE A 1 92 ? 10.078 -2.679 -13.734 1.00 96.44 92 ILE A C 1
ATOM 736 O O . ILE A 1 92 ? 10.688 -3.738 -13.594 1.00 96.44 92 ILE A O 1
ATOM 740 N N . VAL A 1 93 ? 8.824 -2.622 -14.172 1.00 97.19 93 VAL A N 1
ATOM 741 C CA . VAL A 1 93 ? 8.068 -3.792 -14.620 1.00 97.19 93 VAL A CA 1
ATOM 742 C C . VAL A 1 93 ? 7.444 -3.543 -15.987 1.00 97.19 93 VAL A C 1
ATOM 744 O O . VAL A 1 93 ? 7.206 -2.395 -16.372 1.00 97.19 93 VAL A O 1
ATOM 747 N N . THR A 1 94 ? 7.166 -4.612 -16.728 1.00 96.38 94 THR A N 1
ATOM 748 C CA . THR A 1 94 ? 6.411 -4.527 -17.984 1.00 96.38 94 THR A CA 1
ATOM 749 C C . THR A 1 94 ? 4.904 -4.536 -17.733 1.00 96.38 94 THR A C 1
ATOM 751 O O . THR A 1 94 ? 4.437 -4.928 -16.664 1.00 96.38 94 THR A O 1
ATOM 754 N N . ASN A 1 95 ? 4.116 -4.135 -18.737 1.00 95.56 95 ASN A N 1
ATOM 755 C CA . ASN A 1 95 ? 2.654 -4.207 -18.646 1.00 95.56 95 ASN A CA 1
ATOM 756 C C . ASN A 1 95 ? 2.164 -5.627 -18.355 1.00 95.56 95 ASN A C 1
ATOM 758 O O . ASN A 1 95 ? 1.230 -5.785 -17.590 1.00 95.56 95 ASN A O 1
ATOM 762 N N . HIS A 1 96 ? 2.832 -6.650 -18.893 1.00 95.56 96 HIS A N 1
ATOM 763 C CA . HIS A 1 96 ? 2.425 -8.032 -18.668 1.00 95.56 96 HIS A CA 1
ATOM 764 C C . HIS A 1 96 ? 2.453 -8.418 -17.179 1.00 95.56 96 HIS A C 1
ATOM 766 O O . HIS A 1 96 ? 1.539 -9.082 -16.702 1.00 95.56 96 HIS A O 1
ATOM 772 N N . PHE A 1 97 ? 3.452 -7.939 -16.430 1.00 97.25 97 PHE A N 1
ATOM 773 C CA . PHE A 1 97 ? 3.499 -8.103 -14.976 1.00 97.25 97 PHE A CA 1
ATOM 774 C C . PHE A 1 97 ? 2.318 -7.396 -14.296 1.00 97.25 97 PHE A C 1
ATOM 776 O O . PHE A 1 97 ? 1.658 -7.976 -13.437 1.00 97.25 97 PHE A O 1
ATOM 783 N N . VAL A 1 98 ? 2.032 -6.151 -14.699 1.00 96.75 98 VAL A N 1
ATOM 784 C CA . VAL A 1 98 ? 0.906 -5.361 -14.168 1.00 96.75 98 VAL A CA 1
ATOM 785 C C . VAL A 1 98 ? -0.426 -6.065 -14.426 1.00 96.75 98 VAL A C 1
ATOM 787 O O . VAL A 1 98 ? -1.230 -6.184 -13.507 1.00 96.75 98 VAL A O 1
ATOM 790 N N . ASP A 1 99 ? -0.629 -6.585 -15.635 1.00 96.19 99 ASP A N 1
ATOM 791 C CA . ASP A 1 99 ? -1.858 -7.268 -16.032 1.00 96.19 99 ASP A CA 1
ATOM 792 C C . ASP A 1 99 ? -2.109 -8.513 -15.170 1.00 96.19 99 ASP A C 1
ATOM 794 O O . ASP A 1 99 ? -3.244 -8.761 -14.770 1.00 96.19 99 ASP A O 1
ATOM 798 N N . VAL A 1 100 ? -1.064 -9.284 -14.836 1.00 96.50 100 VAL A N 1
ATOM 799 C CA . VAL A 1 100 ? -1.201 -10.440 -13.935 1.00 96.50 100 VAL A CA 1
ATOM 800 C C . VAL A 1 100 ? -1.491 -9.993 -12.504 1.00 96.50 100 VAL A C 1
ATOM 802 O O . VAL A 1 100 ? -2.387 -10.546 -11.876 1.00 96.50 100 VAL A O 1
ATOM 805 N N . VAL A 1 101 ? -0.816 -8.958 -11.998 1.00 96.12 101 VAL A N 1
ATOM 806 C CA . VAL A 1 101 ? -1.106 -8.395 -10.665 1.00 96.12 101 VAL A CA 1
ATOM 807 C C . VAL A 1 101 ? -2.568 -7.951 -10.552 1.00 96.12 101 VAL A C 1
ATOM 809 O O . VAL A 1 101 ? -3.235 -8.275 -9.567 1.00 96.12 101 VAL A O 1
ATOM 812 N N . GLU A 1 102 ? -3.080 -7.241 -11.562 1.00 92.88 102 GLU A N 1
ATOM 813 C CA . GLU A 1 102 ? -4.466 -6.768 -11.599 1.00 92.88 102 GLU A CA 1
ATOM 814 C C . GLU A 1 102 ? -5.462 -7.925 -11.766 1.00 92.88 102 GLU A C 1
ATOM 816 O O . GLU A 1 102 ? -6.448 -7.989 -11.029 1.00 92.88 102 GLU A O 1
ATOM 821 N N . LYS A 1 103 ? -5.194 -8.869 -12.679 1.00 92.81 103 LYS A N 1
ATOM 822 C CA . LYS A 1 103 ? -6.034 -10.055 -12.918 1.00 92.81 103 LYS A CA 1
ATOM 823 C C . LYS A 1 103 ? -6.172 -10.920 -11.668 1.00 92.81 103 LYS A C 1
ATOM 825 O O . LYS A 1 103 ? -7.271 -11.369 -11.354 1.00 92.81 103 LYS A O 1
ATOM 830 N N . GLU A 1 104 ? -5.071 -11.145 -10.961 1.00 92.25 104 GLU A N 1
ATOM 831 C CA . GLU A 1 104 ? -5.046 -11.948 -9.740 1.00 92.25 104 GLU A CA 1
ATOM 832 C C . GLU A 1 104 ? -5.563 -11.160 -8.522 1.00 92.25 104 GLU A C 1
ATOM 834 O O . GLU A 1 104 ? -5.643 -11.702 -7.421 1.00 92.25 104 GLU A O 1
ATOM 839 N N . GLY A 1 105 ? -5.935 -9.882 -8.668 1.00 88.00 105 GLY A N 1
ATOM 840 C CA . GLY A 1 105 ? -6.447 -9.069 -7.563 1.00 88.00 105 GLY A CA 1
ATOM 841 C C . GLY A 1 105 ? -5.445 -8.957 -6.410 1.00 88.00 105 GLY A C 1
ATOM 842 O O . GLY A 1 105 ? -5.819 -9.061 -5.236 1.00 88.00 105 GLY A O 1
ATOM 843 N N . LEU A 1 106 ? -4.155 -8.834 -6.734 1.00 90.31 106 LEU A N 1
ATOM 844 C CA . LEU A 1 106 ? -3.111 -8.604 -5.743 1.00 90.31 106 LEU A CA 1
ATOM 845 C C . LEU A 1 106 ? -3.113 -7.126 -5.326 1.00 90.31 106 LEU A C 1
ATOM 847 O O . LEU A 1 106 ? -3.196 -6.211 -6.144 1.00 90.31 106 LEU A O 1
ATOM 851 N N . ASN A 1 107 ? -3.018 -6.889 -4.025 1.00 88.88 107 ASN A N 1
ATOM 852 C CA . ASN A 1 107 ? -2.995 -5.576 -3.390 1.00 88.88 107 ASN A CA 1
ATOM 853 C C . ASN A 1 107 ? -1.571 -5.191 -2.944 1.00 88.88 107 ASN A C 1
ATOM 855 O O . ASN A 1 107 ? -0.649 -5.999 -2.998 1.00 88.88 107 ASN A O 1
ATOM 859 N N . GLY A 1 108 ? -1.378 -3.929 -2.542 1.00 88.44 108 GLY A N 1
ATOM 860 C CA . GLY A 1 108 ? -0.071 -3.413 -2.101 1.00 88.44 108 GLY A CA 1
ATOM 861 C C . GLY A 1 108 ? 0.841 -2.891 -3.220 1.00 88.44 108 GLY A C 1
ATOM 862 O O . GLY A 1 108 ? 1.967 -2.487 -2.947 1.00 88.44 108 GLY A O 1
ATOM 863 N N . PHE A 1 109 ? 0.360 -2.845 -4.465 1.00 91.44 109 PHE A N 1
ATOM 864 C CA . PHE A 1 109 ? 1.105 -2.317 -5.610 1.00 91.44 109 PHE A CA 1
ATOM 865 C C . PHE A 1 109 ? 0.683 -0.887 -5.961 1.00 91.44 109 PHE A C 1
ATOM 867 O O . PHE A 1 109 ? -0.506 -0.577 -6.053 1.00 91.44 109 PHE A O 1
ATOM 874 N N . GLU A 1 110 ? 1.661 -0.025 -6.248 1.00 90.06 110 GLU A N 1
ATOM 875 C CA . GLU A 1 110 ? 1.431 1.292 -6.848 1.00 90.06 110 GLU A CA 1
ATOM 876 C C . GLU A 1 110 ? 2.259 1.437 -8.132 1.00 90.06 110 GLU A C 1
ATOM 878 O O . GLU A 1 110 ? 3.442 1.775 -8.107 1.00 90.06 110 GLU A O 1
ATOM 883 N N . PHE A 1 111 ? 1.625 1.211 -9.284 1.00 93.19 111 PHE A N 1
ATOM 884 C CA . PHE A 1 111 ? 2.293 1.351 -10.577 1.00 93.19 111 PHE A CA 1
ATOM 885 C C . PHE A 1 111 ? 2.226 2.780 -11.110 1.00 93.19 111 PHE A C 1
ATOM 887 O O . PHE A 1 111 ? 1.171 3.422 -11.144 1.00 93.19 111 PHE A O 1
ATOM 894 N N . THR A 1 112 ? 3.363 3.264 -11.607 1.00 94.00 112 THR A N 1
ATOM 895 C CA . THR A 1 112 ? 3.451 4.522 -12.353 1.00 94.00 112 THR A CA 1
ATOM 896 C C . THR A 1 112 ? 4.014 4.237 -13.730 1.00 94.00 112 THR A C 1
ATOM 898 O O . THR A 1 112 ? 5.112 3.709 -13.857 1.00 94.00 112 THR A O 1
ATOM 901 N N . LYS A 1 113 ? 3.260 4.590 -14.774 1.00 95.25 113 LYS A N 1
ATOM 902 C CA . LYS A 1 113 ? 3.773 4.513 -16.142 1.00 95.25 113 LYS A CA 1
ATOM 903 C C . LYS A 1 113 ? 4.945 5.486 -16.278 1.00 95.25 113 LYS A C 1
ATOM 905 O O . LYS A 1 113 ? 4.760 6.663 -15.980 1.00 95.25 113 LYS A O 1
ATOM 910 N N . ILE A 1 114 ? 6.080 4.999 -16.775 1.00 95.88 114 ILE A N 1
ATOM 911 C CA . ILE A 1 114 ? 7.277 5.807 -17.065 1.00 95.88 114 ILE A CA 1
ATOM 912 C C . ILE A 1 114 ? 7.613 5.877 -18.561 1.00 95.88 114 ILE A C 1
ATOM 914 O O . ILE A 1 114 ? 8.250 6.823 -19.002 1.00 95.88 114 ILE A O 1
ATOM 918 N N . TRP A 1 115 ? 7.152 4.904 -19.354 1.00 96.19 115 TRP A N 1
ATOM 919 C CA . TRP A 1 115 ? 7.411 4.810 -20.792 1.00 96.19 115 TRP A CA 1
ATOM 920 C C . TRP A 1 115 ? 6.297 4.003 -21.495 1.00 96.19 115 TRP A C 1
ATOM 922 O O . TRP A 1 115 ? 5.651 3.171 -20.853 1.00 96.19 115 TRP A O 1
ATOM 932 N N . PRO A 1 116 ? 6.006 4.238 -22.789 1.00 95.38 116 PRO A N 1
ATOM 933 C CA . PRO A 1 116 ? 6.461 5.370 -23.591 1.00 95.38 116 PRO A CA 1
ATOM 934 C C . PRO A 1 116 ? 5.674 6.645 -23.280 1.00 95.38 116 PRO A C 1
ATOM 936 O O . PRO A 1 116 ? 4.449 6.605 -23.079 1.00 95.38 116 PRO A O 1
ATOM 939 N N . PHE A 1 117 ? 6.389 7.767 -23.295 1.00 95.00 117 PHE A N 1
ATOM 940 C CA . PHE A 1 117 ? 5.845 9.122 -23.335 1.00 95.00 117 PHE A CA 1
ATOM 941 C C . PHE A 1 117 ? 6.441 9.891 -24.517 1.00 95.00 117 PHE A C 1
ATOM 943 O O . PHE A 1 117 ? 7.400 9.442 -25.135 1.00 95.00 117 PHE A O 1
ATOM 950 N N . ARG A 1 118 ? 5.854 11.043 -24.858 1.00 93.12 118 ARG A N 1
ATOM 951 C CA . ARG A 1 118 ? 6.437 11.936 -25.869 1.00 93.12 118 ARG A CA 1
ATOM 952 C C . ARG A 1 118 ? 7.670 12.643 -25.283 1.00 93.12 118 ARG A C 1
ATOM 954 O O . ARG A 1 118 ? 7.647 12.926 -24.081 1.00 93.12 118 ARG A O 1
ATOM 961 N N . PRO A 1 119 ? 8.681 12.988 -26.100 1.00 90.31 119 PRO A N 1
ATOM 962 C CA . PRO A 1 119 ? 9.792 13.829 -25.656 1.00 90.31 119 PRO A CA 1
ATOM 963 C C . PRO A 1 119 ? 9.297 15.108 -24.965 1.00 90.31 119 PRO A C 1
ATOM 965 O O . PRO A 1 119 ? 8.276 15.673 -25.368 1.00 90.31 119 PRO A O 1
ATOM 968 N N . GLY A 1 120 ? 9.980 15.524 -23.896 1.00 88.69 120 GLY A N 1
ATOM 969 C CA . GLY A 1 120 ? 9.586 16.661 -23.052 1.00 88.69 120 GLY A CA 1
ATOM 970 C C . GLY A 1 120 ? 8.465 16.369 -22.043 1.00 88.69 120 GLY A C 1
ATOM 971 O O . GLY A 1 120 ? 8.038 17.265 -21.318 1.00 88.69 120 GLY A O 1
ATOM 972 N N . THR A 1 121 ? 7.962 15.131 -21.973 1.00 91.88 121 THR A N 1
ATOM 973 C CA . THR A 1 121 ? 7.003 14.726 -20.933 1.00 91.88 121 THR A CA 1
ATOM 974 C C . THR A 1 121 ? 7.739 14.197 -19.707 1.00 91.88 121 THR A C 1
ATOM 976 O O . THR A 1 121 ? 8.382 13.151 -19.793 1.00 91.88 121 THR A O 1
ATOM 979 N N . ILE A 1 122 ? 7.543 14.864 -18.567 1.00 91.94 122 ILE A N 1
ATOM 980 C CA . ILE A 1 122 ? 8.067 14.453 -17.259 1.00 91.94 122 ILE A CA 1
ATOM 981 C C . ILE A 1 122 ? 7.145 13.390 -16.642 1.00 91.94 122 ILE A C 1
ATOM 983 O O . ILE A 1 122 ? 5.986 13.674 -16.303 1.00 91.94 122 ILE A O 1
ATOM 987 N N . TRP A 1 123 ? 7.632 12.155 -16.488 1.00 93.12 123 TRP A N 1
ATOM 988 C CA . TRP A 1 123 ? 6.794 11.021 -16.060 1.00 93.12 123 TRP A CA 1
ATOM 989 C C . TRP A 1 123 ? 6.207 11.209 -14.654 1.00 93.12 123 TRP A C 1
ATOM 991 O O . TRP A 1 123 ? 5.078 10.783 -14.395 1.00 93.12 123 TRP A O 1
ATOM 1001 N N . GLN A 1 124 ? 6.922 11.890 -13.751 1.00 89.62 124 GLN A N 1
ATOM 1002 C CA . GLN A 1 124 ? 6.458 12.169 -12.391 1.00 89.62 124 GLN A CA 1
ATOM 1003 C C . GLN A 1 124 ? 5.207 13.062 -12.411 1.00 89.62 124 GLN A C 1
ATOM 1005 O O . GLN A 1 124 ? 4.268 12.838 -11.639 1.00 89.62 124 GLN A O 1
ATOM 1010 N N . ILE A 1 125 ? 5.166 14.063 -13.301 1.00 89.44 125 ILE A N 1
ATOM 1011 C CA . ILE A 1 125 ? 4.032 14.991 -13.436 1.00 89.44 125 ILE A CA 1
ATOM 1012 C C . ILE A 1 125 ? 2.809 14.243 -13.972 1.00 89.44 125 ILE A C 1
ATOM 1014 O O . ILE A 1 125 ? 1.724 14.329 -13.387 1.00 89.44 125 ILE A O 1
ATOM 1018 N N . GLU A 1 126 ? 2.986 13.446 -15.026 1.00 89.25 126 GLU A N 1
ATOM 1019 C CA . GLU A 1 126 ? 1.909 12.627 -15.591 1.00 89.25 126 GLU A CA 1
ATOM 1020 C C . GLU A 1 126 ? 1.410 11.562 -14.606 1.00 89.25 126 GLU A C 1
ATOM 1022 O O . GLU A 1 126 ? 0.200 11.363 -14.453 1.00 89.25 126 GLU A O 1
ATOM 1027 N N . GLY A 1 127 ? 2.315 10.933 -13.854 1.00 86.25 127 GLY A N 1
ATOM 1028 C CA . GLY A 1 127 ? 1.978 10.020 -12.767 1.00 86.25 127 GLY A CA 1
ATOM 1029 C C . GLY A 1 127 ? 1.089 10.688 -11.716 1.00 86.25 127 GLY A C 1
ATOM 1030 O O . GLY A 1 127 ? 0.008 10.181 -11.403 1.00 86.25 127 GLY A O 1
ATOM 1031 N N . ARG A 1 128 ? 1.479 11.872 -11.223 1.00 85.31 128 ARG A N 1
ATOM 1032 C CA . ARG A 1 128 ? 0.679 12.656 -10.262 1.00 85.31 128 ARG A CA 1
ATOM 1033 C C . ARG A 1 128 ? -0.683 13.048 -10.836 1.00 85.31 128 ARG A C 1
ATOM 1035 O O . ARG A 1 128 ? -1.692 12.917 -10.139 1.00 85.31 128 ARG A O 1
ATOM 1042 N N . ARG A 1 129 ? -0.742 13.484 -12.098 1.00 85.69 129 ARG A N 1
ATOM 1043 C CA . ARG A 1 129 ? -1.994 13.843 -12.785 1.00 85.69 129 ARG A CA 1
ATOM 1044 C C . ARG A 1 129 ? -2.949 12.653 -12.873 1.00 85.69 129 ARG A C 1
ATOM 1046 O O . ARG A 1 129 ? -4.119 12.782 -12.513 1.00 85.69 129 ARG A O 1
ATOM 1053 N N . ARG A 1 130 ? -2.450 11.477 -13.267 1.00 82.44 130 ARG A N 1
ATOM 1054 C CA . ARG A 1 130 ? -3.235 10.232 -13.330 1.00 82.44 130 ARG A CA 1
ATOM 1055 C C . ARG A 1 130 ? -3.737 9.795 -11.960 1.00 82.44 130 ARG A C 1
ATOM 1057 O O . ARG A 1 130 ? -4.902 9.423 -11.844 1.00 82.44 130 ARG A O 1
ATOM 1064 N N . ARG A 1 131 ? -2.903 9.878 -10.916 1.00 78.25 131 ARG A N 1
ATOM 1065 C CA . ARG A 1 131 ? -3.317 9.554 -9.538 1.00 78.25 131 ARG A CA 1
ATOM 1066 C C . ARG A 1 131 ? -4.406 10.501 -9.041 1.00 78.25 131 ARG A C 1
ATOM 1068 O O . ARG A 1 131 ? -5.382 10.033 -8.465 1.00 78.25 131 ARG A O 1
ATOM 1075 N N . ARG A 1 132 ? -4.294 11.808 -9.310 1.00 75.50 132 ARG A N 1
ATOM 1076 C CA . ARG A 1 132 ? -5.356 12.784 -9.001 1.00 75.50 132 ARG A CA 1
ATOM 1077 C C . ARG A 1 132 ? -6.656 12.451 -9.734 1.00 75.50 132 ARG A C 1
ATOM 1079 O O . ARG A 1 132 ? -7.704 12.438 -9.102 1.00 75.50 132 ARG A O 1
ATOM 1086 N N . GLY A 1 133 ? -6.584 12.103 -11.020 1.00 71.56 133 GLY A N 1
ATOM 1087 C CA . GLY A 1 133 ? -7.745 11.666 -11.801 1.00 71.56 133 GLY A CA 1
ATOM 1088 C C . GLY A 1 133 ? -8.396 10.393 -11.249 1.00 71.56 133 GLY A C 1
ATOM 1089 O O . GLY A 1 133 ? -9.599 10.382 -11.003 1.00 71.56 133 GLY A O 1
ATOM 1090 N N . LYS A 1 134 ? -7.605 9.345 -10.969 1.00 66.19 134 LYS A N 1
ATOM 1091 C CA . LYS A 1 134 ? -8.093 8.105 -10.337 1.00 66.19 134 LYS A CA 1
ATOM 1092 C C . LYS A 1 134 ? -8.711 8.373 -8.963 1.00 66.19 134 LYS A C 1
ATOM 1094 O O . LYS A 1 134 ? -9.772 7.838 -8.682 1.00 66.19 134 LYS A O 1
ATOM 1099 N N . ARG A 1 135 ? -8.110 9.233 -8.131 1.00 61.38 135 ARG A N 1
ATOM 1100 C CA . ARG A 1 135 ? -8.683 9.642 -6.834 1.00 61.38 135 ARG A CA 1
ATOM 1101 C C . ARG A 1 135 ? -9.974 10.442 -6.988 1.00 61.38 135 ARG A C 1
ATOM 1103 O O . ARG A 1 135 ? -10.876 10.245 -6.191 1.00 61.38 135 ARG A O 1
ATOM 1110 N N . ALA A 1 136 ? -10.094 11.297 -8.002 1.00 56.94 136 ALA A N 1
ATOM 1111 C CA . ALA A 1 136 ? -11.331 12.025 -8.283 1.00 56.94 136 ALA A CA 1
ATOM 1112 C C . ALA A 1 136 ? -12.455 11.093 -8.780 1.00 56.94 136 ALA A C 1
ATOM 1114 O O . ALA A 1 136 ? -13.617 11.294 -8.439 1.00 56.94 136 ALA A O 1
ATOM 1115 N N . LEU A 1 137 ? -12.109 10.052 -9.546 1.00 54.34 137 LEU A N 1
ATOM 1116 C CA . LEU A 1 137 ? -13.041 9.009 -9.991 1.00 54.34 137 LEU A CA 1
ATOM 1117 C C . LEU A 1 137 ? -13.439 8.065 -8.842 1.00 54.34 137 LEU A C 1
ATOM 1119 O O . LEU A 1 137 ? -14.621 7.804 -8.655 1.00 54.34 137 LEU A O 1
ATOM 1123 N N . ALA A 1 138 ? -12.480 7.612 -8.030 1.00 50.75 138 ALA A N 1
ATOM 1124 C CA . ALA A 1 138 ? -12.723 6.777 -6.848 1.00 50.75 138 ALA A CA 1
ATOM 1125 C C . ALA A 1 138 ? -13.429 7.547 -5.716 1.00 50.75 138 ALA A C 1
ATOM 1127 O O . ALA A 1 138 ? -14.245 6.993 -4.983 1.00 50.75 138 ALA A O 1
ATOM 1128 N N . GLY A 1 139 ? -13.172 8.853 -5.609 1.00 42.91 139 GLY A N 1
ATOM 1129 C CA . GLY A 1 139 ? -13.809 9.768 -4.662 1.00 42.91 139 GLY A CA 1
ATOM 1130 C C . GLY A 1 139 ? -15.296 10.007 -4.926 1.00 42.91 139 GLY A C 1
ATOM 1131 O O . GLY A 1 139 ? -15.964 10.589 -4.079 1.00 42.91 139 GLY A O 1
ATOM 1132 N N . LYS A 1 140 ? -15.842 9.527 -6.051 1.00 45.69 140 LYS A N 1
ATOM 1133 C CA . LYS A 1 140 ? -17.284 9.569 -6.318 1.00 45.69 140 LYS A CA 1
ATOM 1134 C C . LYS A 1 140 ? -18.084 8.422 -5.684 1.00 45.69 140 LYS A C 1
ATOM 1136 O O . LYS A 1 140 ? -19.302 8.450 -5.810 1.00 45.69 140 LYS A O 1
ATOM 1141 N N . SER A 1 141 ? -17.471 7.440 -5.004 1.00 47.03 141 SER A N 1
ATOM 1142 C CA . SER A 1 141 ? -18.214 6.231 -4.579 1.00 47.03 141 SER A CA 1
ATOM 1143 C C . SER A 1 141 ? -17.954 5.688 -3.165 1.00 47.03 141 SER A C 1
ATOM 1145 O O . SER A 1 141 ? -18.353 4.563 -2.872 1.00 47.03 141 SER A O 1
ATOM 1147 N N . LEU A 1 142 ? -17.370 6.458 -2.248 1.00 54.34 142 LEU A N 1
ATOM 1148 C CA . LEU A 1 142 ? -17.476 6.138 -0.820 1.00 54.34 142 LEU A CA 1
ATOM 1149 C C . LEU A 1 142 ? -17.958 7.393 -0.106 1.00 54.34 142 LEU A C 1
ATOM 1151 O O . LEU A 1 142 ? -17.204 8.357 0.016 1.00 54.34 142 LEU A O 1
ATOM 1155 N N . LYS A 1 143 ? -19.225 7.403 0.329 1.00 58.53 143 LYS A N 1
ATOM 1156 C CA . LYS A 1 143 ? -19.680 8.373 1.331 1.00 58.53 143 LYS A CA 1
ATOM 1157 C C . LYS A 1 143 ? -18.736 8.223 2.517 1.00 58.53 143 LYS A C 1
ATOM 1159 O O . LYS A 1 143 ? -18.702 7.162 3.120 1.00 58.53 143 LYS A O 1
ATOM 1164 N N . LYS A 1 144 ? -17.905 9.226 2.778 1.00 80.12 144 LYS A N 1
ATOM 1165 C CA . LYS A 1 144 ? -17.025 9.220 3.942 1.00 80.12 144 LYS A CA 1
ATOM 1166 C C . LYS A 1 144 ? -17.803 9.869 5.065 1.00 80.12 144 LYS A C 1
ATOM 1168 O O . LYS A 1 144 ? -17.984 11.080 5.051 1.00 80.12 144 LYS A O 1
ATOM 1173 N N . GLU A 1 145 ? -18.330 9.045 5.951 1.00 94.50 145 GLU A N 1
ATOM 1174 C CA . GLU A 1 145 ? -18.889 9.478 7.223 1.00 94.50 145 GLU A CA 1
ATOM 1175 C C . GLU A 1 145 ? -17.839 9.252 8.315 1.00 94.50 145 GLU A C 1
ATOM 1177 O O . GLU A 1 145 ? -16.894 8.470 8.150 1.00 94.50 145 GLU A O 1
ATOM 1182 N N . THR A 1 146 ? -18.002 9.932 9.442 1.00 96.12 146 THR A N 1
ATOM 1183 C CA . THR A 1 146 ? -17.121 9.772 10.596 1.00 96.12 146 THR A CA 1
ATOM 1184 C C . THR A 1 146 ? -17.956 9.440 11.821 1.00 96.12 146 THR A C 1
ATOM 1186 O O . THR A 1 146 ? -18.960 10.095 12.097 1.00 96.12 146 THR A O 1
ATOM 1189 N N . LEU A 1 147 ? -17.547 8.408 12.552 1.00 97.50 147 LEU A N 1
ATOM 1190 C CA . LEU A 1 147 ? -18.025 8.149 13.904 1.00 97.50 147 LEU A CA 1
ATOM 1191 C C . LEU A 1 147 ? -16.953 8.663 14.866 1.00 97.50 147 LEU A C 1
ATOM 1193 O O . LEU A 1 147 ? -15.774 8.366 14.684 1.00 97.50 147 LEU A O 1
ATOM 1197 N N . VAL A 1 148 ? -17.357 9.438 15.866 1.00 97.81 148 VAL A N 1
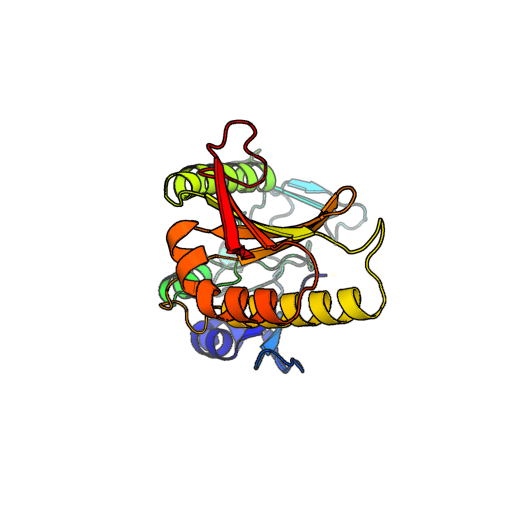ATOM 1198 C CA . VAL A 1 148 ? -16.483 9.891 1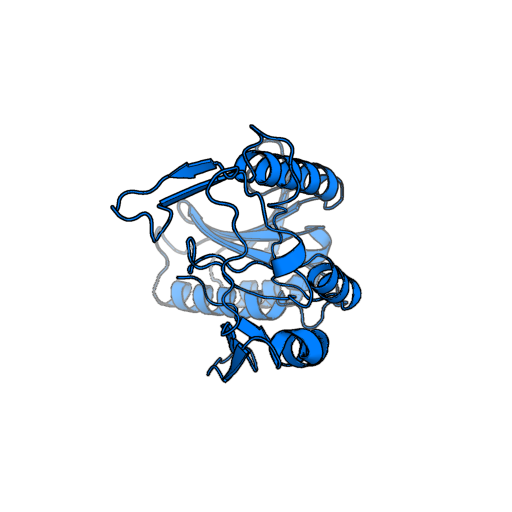6.951 1.00 97.81 148 VAL A CA 1
ATOM 1199 C C . VAL A 1 148 ? -17.024 9.331 18.254 1.00 97.81 148 VAL A C 1
ATOM 1201 O O . VAL A 1 148 ? -18.202 9.524 18.556 1.00 97.81 148 VAL A O 1
ATOM 1204 N N . LEU A 1 149 ? -16.184 8.636 19.016 1.00 98.00 149 LEU A N 1
ATOM 1205 C CA . LEU A 1 149 ? -16.482 8.298 20.407 1.00 98.00 149 LEU A CA 1
ATOM 1206 C C . LEU A 1 149 ? -15.795 9.310 21.309 1.00 98.00 149 LEU A C 1
ATOM 1208 O O . LEU A 1 149 ? -14.591 9.516 21.192 1.00 98.00 149 LEU A O 1
ATOM 1212 N N . ILE A 1 150 ? -16.568 9.936 22.185 1.00 98.00 150 ILE A N 1
ATOM 1213 C CA . ILE A 1 150 ? -16.112 10.963 23.115 1.00 98.00 150 ILE A CA 1
ATOM 1214 C C . ILE A 1 150 ? -16.249 10.398 24.524 1.00 98.00 150 ILE A C 1
ATOM 1216 O O . ILE A 1 150 ? -17.339 10.000 24.936 1.00 98.00 150 ILE A O 1
ATOM 1220 N N . LEU A 1 151 ? -15.131 10.347 25.234 1.00 97.81 151 LEU A N 1
ATOM 1221 C CA . LEU A 1 151 ? -15.008 9.833 26.589 1.00 97.81 151 LEU A CA 1
ATOM 1222 C C . LEU A 1 151 ? -14.645 10.994 27.513 1.00 97.81 151 LEU A C 1
ATOM 1224 O O . LEU A 1 151 ? -13.582 11.593 27.359 1.00 97.81 151 LEU A O 1
ATOM 1228 N N . GLU A 1 152 ? -15.506 11.309 28.472 1.00 97.44 152 GLU A N 1
ATOM 1229 C CA . GLU A 1 152 ? -15.212 12.337 29.471 1.00 97.44 152 GLU A CA 1
ATOM 1230 C C . GLU A 1 152 ? -14.226 11.789 30.509 1.00 97.44 152 GLU A C 1
ATOM 1232 O O . GLU A 1 152 ? -14.479 10.764 31.148 1.00 97.44 152 GLU A O 1
ATOM 1237 N N . MET A 1 153 ? -13.083 12.448 30.652 1.00 96.75 153 MET A N 1
ATOM 1238 C CA . MET A 1 153 ? -12.028 12.095 31.599 1.00 96.75 153 MET A CA 1
ATOM 1239 C C . MET A 1 153 ? -12.356 12.622 32.999 1.00 96.75 153 MET A C 1
ATOM 1241 O O . MET A 1 153 ? -13.063 13.615 33.157 1.00 96.75 153 MET A O 1
ATOM 1245 N N . GLN A 1 154 ? -11.796 11.994 34.035 1.00 93.88 154 GLN A N 1
ATOM 1246 C CA . GLN A 1 154 ? -11.971 12.458 35.424 1.00 93.88 154 GLN A CA 1
ATOM 1247 C C . GLN A 1 154 ? -11.180 13.737 35.761 1.00 93.88 154 GLN A C 1
ATOM 1249 O O . GLN A 1 154 ? -11.380 14.333 36.819 1.00 93.88 154 GLN A O 1
ATOM 1254 N N . GLY A 1 155 ? -10.281 14.169 34.877 1.00 91.88 155 GLY A N 1
ATOM 1255 C CA . GLY A 1 155 ? -9.536 15.415 35.006 1.00 91.88 155 GLY A CA 1
ATOM 1256 C C . GLY A 1 155 ? -8.894 15.831 33.687 1.00 91.88 155 GLY A C 1
ATOM 1257 O O . GLY A 1 155 ? -9.132 15.229 32.644 1.00 91.88 155 GLY A O 1
ATOM 1258 N N . ASP A 1 156 ? -8.027 16.840 33.737 1.00 92.31 156 ASP A N 1
ATOM 1259 C CA . ASP A 1 156 ? -7.407 17.428 32.537 1.00 92.31 156 ASP A CA 1
ATOM 1260 C C . ASP A 1 156 ? -6.452 16.474 31.795 1.00 92.31 156 ASP A C 1
ATOM 1262 O O . ASP A 1 156 ? -5.980 16.768 30.692 1.00 92.31 156 ASP A O 1
ATOM 1266 N N . GLN A 1 157 ? -6.078 15.353 32.412 1.00 93.44 157 GLN A N 1
ATOM 1267 C CA . GLN A 1 157 ? -5.151 14.367 31.865 1.00 93.44 157 GLN A CA 1
ATOM 1268 C C . GLN A 1 157 ? -5.641 12.960 32.178 1.00 93.44 157 GLN A C 1
ATOM 1270 O O . GLN A 1 157 ? -6.115 12.712 33.283 1.00 93.44 157 GLN A O 1
ATOM 1275 N N . LEU A 1 158 ? -5.398 12.035 31.245 1.00 92.75 158 LEU A N 1
ATOM 1276 C CA . LEU A 1 158 ? -5.627 10.615 31.482 1.00 92.75 158 LEU A CA 1
ATOM 1277 C C . LEU A 1 158 ? -4.776 10.131 32.659 1.00 92.75 158 LEU A C 1
ATOM 1279 O O . LEU A 1 158 ? -3.536 10.213 32.622 1.00 92.75 158 LEU A O 1
ATOM 1283 N N . ASP A 1 159 ? -5.423 9.570 33.670 1.00 93.56 159 ASP A N 1
ATOM 1284 C CA . ASP A 1 159 ? -4.724 8.914 34.764 1.00 93.56 159 ASP A CA 1
ATOM 1285 C C . ASP A 1 159 ? -4.121 7.558 34.324 1.00 93.56 159 ASP A C 1
ATOM 1287 O O . ASP A 1 159 ? -4.247 7.098 33.183 1.00 93.56 159 ASP A O 1
ATOM 1291 N N . SER A 1 160 ? -3.397 6.889 35.225 1.00 94.62 160 SER A N 1
ATOM 1292 C CA . SER A 1 160 ? -2.753 5.602 34.902 1.00 94.62 160 SER A CA 1
ATOM 1293 C C . SER A 1 160 ? -3.750 4.460 34.653 1.00 94.62 160 SER A C 1
ATOM 1295 O O . SER A 1 160 ? -3.404 3.443 34.047 1.00 94.62 160 SER A O 1
ATOM 1297 N N . HIS A 1 161 ? -4.975 4.572 35.154 1.00 93.69 161 HIS A N 1
ATOM 1298 C CA . HIS A 1 161 ? -6.047 3.617 34.922 1.00 93.69 161 HIS A CA 1
ATOM 1299 C C . HIS A 1 161 ? -6.719 3.872 33.563 1.00 93.69 161 HIS A C 1
ATOM 1301 O O . HIS A 1 161 ? -6.783 2.954 32.744 1.00 93.69 161 HIS A O 1
ATOM 1307 N N . GLU A 1 162 ? -7.098 5.115 33.268 1.00 94.56 162 GLU A N 1
ATOM 1308 C CA . GLU A 1 162 ? -7.666 5.555 31.992 1.00 94.56 162 GLU A CA 1
ATOM 1309 C C . GLU A 1 162 ? -6.713 5.268 30.824 1.00 94.56 162 GLU A C 1
ATOM 1311 O O . GLU A 1 162 ? -7.135 4.693 29.824 1.00 94.56 162 GLU A O 1
ATOM 1316 N N . LYS A 1 163 ? -5.405 5.536 30.967 1.00 95.31 163 LYS A N 1
ATOM 1317 C CA . LYS A 1 163 ? -4.397 5.188 29.941 1.00 95.31 163 LYS A CA 1
ATOM 1318 C C . LYS A 1 163 ? -4.386 3.699 29.596 1.00 95.31 163 LYS A C 1
ATOM 1320 O O . LYS A 1 163 ? -4.251 3.337 28.428 1.00 95.31 163 LYS A O 1
ATOM 1325 N N . ARG A 1 164 ? -4.520 2.824 30.600 1.00 95.31 164 ARG A N 1
ATOM 1326 C CA . ARG A 1 164 ? -4.574 1.368 30.383 1.00 95.31 164 ARG A CA 1
ATOM 1327 C C . ARG A 1 164 ? -5.855 0.963 29.663 1.00 95.31 164 ARG A C 1
ATOM 1329 O O . ARG A 1 164 ? -5.799 0.109 28.781 1.00 95.31 164 ARG A O 1
ATOM 1336 N N . ILE A 1 165 ? -6.982 1.585 30.012 1.00 95.25 165 ILE A N 1
ATOM 1337 C CA . ILE A 1 165 ? -8.260 1.354 29.336 1.00 95.25 165 ILE A CA 1
ATOM 1338 C C . ILE A 1 165 ? -8.184 1.804 27.875 1.00 95.25 165 ILE A C 1
ATOM 1340 O O . ILE A 1 165 ? -8.472 0.995 26.997 1.00 95.25 165 ILE A O 1
ATOM 1344 N N . VAL A 1 166 ? -7.726 3.031 27.611 1.00 95.62 166 VAL A N 1
ATOM 1345 C CA . VAL A 1 166 ? -7.554 3.574 26.256 1.00 95.62 166 VAL A CA 1
ATOM 1346 C C . VAL A 1 166 ? -6.668 2.661 25.418 1.00 95.62 166 VAL A C 1
ATOM 1348 O O . VAL A 1 166 ? -7.067 2.252 24.333 1.00 95.62 166 VAL A O 1
ATOM 1351 N N . LYS A 1 167 ? -5.499 2.258 25.932 1.00 94.12 167 LYS A N 1
ATOM 1352 C CA . LYS A 1 167 ? -4.590 1.413 25.151 1.00 94.12 167 LYS A CA 1
ATOM 1353 C C . LYS A 1 167 ? -5.213 0.064 24.789 1.00 94.12 167 LYS A C 1
ATOM 1355 O O . LYS A 1 167 ? -5.010 -0.442 23.687 1.00 94.12 167 LYS A O 1
ATOM 1360 N N . ARG A 1 168 ? -5.983 -0.521 25.711 1.00 95.00 168 ARG A N 1
ATOM 1361 C CA . ARG A 1 168 ? -6.746 -1.742 25.440 1.00 95.00 168 ARG A CA 1
ATOM 1362 C C . ARG A 1 168 ? -7.816 -1.497 24.372 1.00 95.00 168 ARG A C 1
ATOM 1364 O O . ARG A 1 168 ? -7.915 -2.293 23.446 1.00 95.00 168 ARG A O 1
ATOM 1371 N N . MET A 1 169 ? -8.563 -0.400 24.477 1.00 95.44 169 MET A N 1
ATOM 1372 C CA . MET A 1 169 ? -9.599 -0.015 23.515 1.00 95.44 169 MET A CA 1
ATOM 1373 C C . MET A 1 169 ? -9.043 0.138 22.096 1.00 95.44 169 MET A C 1
ATOM 1375 O O . MET A 1 169 ? -9.623 -0.406 21.162 1.00 95.44 169 MET A O 1
ATOM 1379 N N . GLU A 1 170 ? -7.909 0.823 21.935 1.00 92.94 170 GLU A N 1
ATOM 1380 C CA . GLU A 1 170 ? -7.240 0.972 20.637 1.00 92.94 170 GLU A CA 1
ATOM 1381 C C . GLU A 1 170 ? -6.889 -0.383 20.015 1.00 92.94 170 GLU A C 1
ATOM 1383 O O . GLU A 1 170 ? -7.195 -0.630 18.852 1.00 92.94 170 GLU A O 1
ATOM 1388 N N . ASN A 1 171 ? -6.303 -1.291 20.799 1.00 89.75 171 ASN A N 1
ATOM 1389 C CA . ASN A 1 171 ? -5.936 -2.619 20.311 1.00 89.75 171 ASN A CA 1
ATOM 1390 C C . ASN A 1 171 ? -7.174 -3.460 19.940 1.00 89.75 171 ASN A C 1
ATOM 1392 O O . ASN A 1 171 ? -7.176 -4.167 18.934 1.00 89.75 171 ASN A O 1
ATOM 1396 N N . GLU A 1 172 ? -8.233 -3.402 20.751 1.00 94.19 172 GLU A N 1
ATOM 1397 C CA . GLU A 1 172 ? -9.470 -4.153 20.513 1.00 94.19 172 GLU A CA 1
ATOM 1398 C C . GLU A 1 172 ? -10.216 -3.667 19.269 1.00 94.19 172 GLU A C 1
ATOM 1400 O O . GLU A 1 172 ? -10.750 -4.486 18.516 1.00 94.19 172 GLU A O 1
ATOM 1405 N N . VAL A 1 173 ? -10.276 -2.350 19.046 1.00 94.38 173 VAL A N 1
ATOM 1406 C CA . VAL A 1 173 ? -10.997 -1.798 17.895 1.00 94.38 173 VAL A CA 1
ATOM 1407 C C . VAL A 1 173 ? -10.240 -2.027 16.593 1.00 94.38 173 VAL A C 1
ATOM 1409 O O . VAL A 1 173 ? -10.864 -2.356 15.585 1.00 94.38 173 VAL A O 1
ATOM 1412 N N . ASP A 1 174 ? -8.909 -1.951 16.623 1.00 87.50 174 ASP A N 1
ATOM 1413 C CA . ASP A 1 174 ? -8.070 -2.261 15.466 1.00 87.50 174 ASP A CA 1
ATOM 1414 C C . ASP A 1 174 ? -8.239 -3.733 15.045 1.00 87.50 174 ASP A C 1
ATOM 1416 O O . ASP A 1 174 ? -8.483 -4.041 13.874 1.00 87.50 174 ASP A O 1
ATOM 1420 N N . ALA A 1 175 ? -8.273 -4.650 16.020 1.00 89.38 175 ALA A N 1
ATOM 1421 C CA . ALA A 1 175 ? -8.556 -6.063 15.774 1.00 89.38 175 ALA A CA 1
ATOM 1422 C C . ALA A 1 175 ? -9.972 -6.308 15.211 1.00 89.38 175 ALA A C 1
ATOM 1424 O O . ALA A 1 175 ? -10.158 -7.172 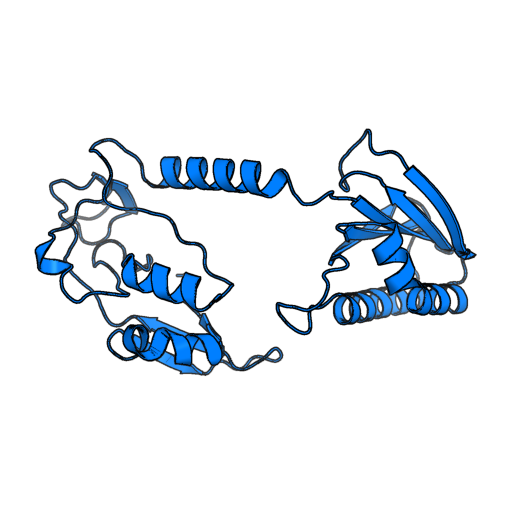14.355 1.00 89.38 175 ALA A O 1
ATOM 1425 N N . GLN A 1 176 ? -10.983 -5.554 15.658 1.00 92.06 176 GLN A N 1
ATOM 1426 C CA . GLN A 1 176 ? -12.370 -5.706 15.191 1.00 92.06 176 GLN A CA 1
ATOM 1427 C C . GLN A 1 176 ? -12.641 -5.130 13.798 1.00 92.06 176 GLN A C 1
ATOM 1429 O O . GLN A 1 176 ? -13.551 -5.608 13.110 1.00 92.06 176 GLN A O 1
ATOM 1434 N N . LEU A 1 177 ? -11.914 -4.080 13.411 1.00 92.12 177 LEU A N 1
ATOM 1435 C CA . LEU A 1 177 ? -12.071 -3.405 12.120 1.00 92.12 177 LEU A CA 1
ATOM 1436 C C . LEU A 1 177 ? -11.116 -3.940 11.047 1.00 92.12 177 LEU A C 1
ATOM 1438 O O . LEU A 1 177 ? -11.315 -3.666 9.862 1.00 92.12 177 LEU A O 1
ATOM 1442 N N . SER A 1 178 ? -10.134 -4.751 11.440 1.00 86.50 178 SER A N 1
ATOM 1443 C CA . SER A 1 178 ? -9.271 -5.491 10.523 1.00 86.50 178 SER A CA 1
ATOM 1444 C C . SER A 1 178 ? -10.082 -6.411 9.601 1.00 86.50 178 SER A C 1
ATOM 1446 O O . SER A 1 178 ? -10.912 -7.210 10.041 1.00 86.50 178 SER A O 1
ATOM 1448 N N . LEU A 1 179 ? -9.839 -6.314 8.290 1.00 81.12 179 LEU A N 1
ATOM 1449 C CA . LEU A 1 179 ? -10.497 -7.162 7.296 1.00 81.12 179 LEU A CA 1
ATOM 1450 C C . LEU A 1 179 ? -9.918 -8.580 7.346 1.00 81.12 179 LEU A C 1
ATOM 1452 O O . LEU A 1 179 ? -8.740 -8.784 7.068 1.00 81.12 179 LEU A O 1
ATOM 1456 N N . SER A 1 180 ? -10.763 -9.574 7.624 1.00 78.19 180 SER A N 1
ATOM 1457 C CA . SER A 1 180 ? -10.367 -10.990 7.605 1.00 78.19 180 SER A CA 1
ATOM 1458 C C . SER A 1 180 ? -10.202 -11.561 6.191 1.00 78.19 180 SER A C 1
ATOM 1460 O O . SER A 1 180 ? -9.549 -12.584 6.007 1.00 78.19 180 SER A O 1
ATOM 1462 N N . SER A 1 181 ? -10.801 -10.923 5.180 1.00 79.25 181 SER A N 1
ATOM 1463 C CA . SER A 1 181 ? -10.643 -11.274 3.764 1.00 79.25 181 SER A CA 1
ATOM 1464 C C . SER A 1 181 ? -10.999 -10.091 2.857 1.00 79.25 181 SER A C 1
ATOM 1466 O O . SER A 1 181 ? -11.675 -9.158 3.285 1.00 79.25 181 SER A O 1
ATOM 1468 N N . LEU A 1 182 ? -10.603 -10.149 1.580 1.00 69.94 182 LEU A N 1
ATOM 1469 C CA . LEU A 1 182 ? -10.921 -9.118 0.576 1.00 69.94 182 LEU A CA 1
ATOM 1470 C C . LEU A 1 182 ? -12.427 -8.935 0.329 1.00 69.94 182 LEU A C 1
ATOM 1472 O O . LEU A 1 182 ? -12.857 -7.853 -0.054 1.00 69.94 182 LEU A O 1
ATOM 1476 N N . ASN A 1 183 ? -13.217 -9.986 0.559 1.00 77.50 183 ASN A N 1
ATOM 1477 C CA . ASN A 1 183 ? -14.669 -9.968 0.380 1.00 77.50 183 ASN A CA 1
ATOM 1478 C C . ASN A 1 183 ? -15.416 -9.669 1.688 1.00 77.50 183 ASN A C 1
ATOM 1480 O O . ASN A 1 183 ? -16.648 -9.630 1.694 1.00 77.50 183 ASN A O 1
ATOM 1484 N N . ALA A 1 184 ? -14.699 -9.500 2.805 1.00 80.06 184 ALA A N 1
ATOM 1485 C CA . ALA A 1 184 ? -15.324 -9.153 4.069 1.00 80.06 184 ALA A CA 1
ATOM 1486 C C . ALA A 1 184 ? -15.946 -7.747 3.975 1.00 80.06 184 ALA A C 1
ATOM 1488 O O . ALA A 1 184 ? -15.351 -6.849 3.372 1.00 80.06 184 ALA A O 1
ATOM 1489 N N . PRO A 1 185 ? -17.126 -7.519 4.576 1.00 84.56 185 PRO A N 1
ATOM 1490 C CA . PRO A 1 185 ? -17.724 -6.192 4.598 1.00 84.56 185 PRO A CA 1
ATOM 1491 C C . PRO A 1 185 ? -16.804 -5.187 5.304 1.00 84.56 185 PRO A C 1
ATOM 1493 O O . PRO A 1 185 ? -16.395 -5.405 6.445 1.00 84.56 185 PRO A O 1
ATOM 1496 N N . TYR A 1 186 ? -16.507 -4.070 4.638 1.00 87.25 186 TYR A N 1
ATOM 1497 C CA . TYR A 1 186 ? -15.743 -2.972 5.223 1.00 87.25 186 TYR A CA 1
ATOM 1498 C C . TYR A 1 186 ? -16.662 -2.045 6.022 1.00 87.25 186 TYR A C 1
ATOM 1500 O O . TYR A 1 186 ? -17.541 -1.390 5.459 1.00 87.25 186 TYR A O 1
ATOM 1508 N N . PHE A 1 187 ? -16.448 -1.982 7.336 1.00 92.19 187 PHE A N 1
ATOM 1509 C CA . PHE A 1 187 ? -17.240 -1.139 8.236 1.00 92.19 187 PHE A CA 1
ATOM 1510 C C . PHE A 1 187 ? -16.589 0.217 8.516 1.00 92.19 187 PHE A C 1
ATOM 1512 O O . PHE A 1 187 ? -17.302 1.185 8.766 1.00 92.19 187 PHE A O 1
ATOM 1519 N N . GLY A 1 188 ? -15.261 0.307 8.457 1.00 92.38 188 GLY A N 1
ATOM 1520 C CA . GLY A 1 188 ? -14.512 1.523 8.752 1.00 92.38 188 GLY A CA 1
ATOM 1521 C C . GLY A 1 188 ? -13.098 1.228 9.237 1.00 92.38 188 GLY A C 1
ATOM 1522 O O . GLY A 1 188 ? -12.672 0.076 9.261 1.00 92.38 188 GLY A O 1
ATOM 1523 N N . THR A 1 189 ? -12.383 2.278 9.623 1.00 91.81 189 THR A N 1
ATOM 1524 C CA . THR A 1 189 ? -11.005 2.224 10.124 1.00 91.81 189 THR A CA 1
ATOM 1525 C C . THR A 1 189 ? -10.855 3.191 11.293 1.00 91.81 189 THR A C 1
ATOM 1527 O O . THR A 1 189 ? -11.451 4.269 11.274 1.00 91.81 189 THR A O 1
ATOM 1530 N N . TYR A 1 190 ? -10.083 2.802 12.309 1.00 93.94 190 TYR A N 1
ATOM 1531 C CA . TYR A 1 190 ? -9.657 3.698 13.382 1.00 93.94 190 TYR A CA 1
ATOM 1532 C C . TYR A 1 190 ? -8.555 4.624 12.859 1.00 93.94 190 TYR A C 1
ATOM 1534 O O . TYR A 1 190 ? -7.530 4.156 12.376 1.00 93.94 190 TYR A O 1
ATOM 1542 N N . GLU A 1 191 ? -8.787 5.932 12.920 1.00 91.44 191 GLU A N 1
ATOM 1543 C CA . GLU A 1 191 ? -7.861 6.946 12.391 1.00 91.44 191 GLU A CA 1
ATOM 1544 C C . GLU A 1 191 ? -6.905 7.476 13.464 1.00 91.44 191 GLU A C 1
ATOM 1546 O O . GLU A 1 191 ? -5.876 8.074 13.155 1.00 91.44 191 GLU A O 1
ATOM 1551 N N . GLY A 1 192 ? -7.248 7.262 14.734 1.00 91.38 192 GLY A N 1
ATOM 1552 C CA . GLY A 1 192 ? -6.495 7.739 15.882 1.00 91.38 192 GLY A CA 1
ATOM 1553 C C . GLY A 1 192 ? -7.384 8.403 16.922 1.00 91.38 192 GLY A C 1
ATOM 1554 O O . GLY A 1 192 ? -8.617 8.413 16.831 1.00 91.38 192 GLY A O 1
ATOM 1555 N N . SER A 1 193 ? -6.730 8.978 17.919 1.00 94.88 193 SER A N 1
ATOM 1556 C CA . SER A 1 193 ? -7.380 9.663 19.026 1.00 94.88 193 SER A CA 1
ATOM 1557 C C . SER A 1 193 ? -6.716 10.990 19.326 1.00 94.88 193 SER A C 1
ATOM 1559 O O . SER A 1 193 ? -5.511 11.148 19.126 1.00 94.88 193 SER A O 1
ATOM 1561 N N . GLU A 1 194 ? -7.480 11.904 19.902 1.00 95.00 194 GLU A N 1
ATOM 1562 C CA . GLU A 1 194 ? -6.960 13.161 20.412 1.00 95.00 194 GLU A CA 1
ATOM 1563 C C . GLU A 1 194 ? -7.566 13.484 21.778 1.00 95.00 194 GLU A C 1
ATOM 1565 O O . GLU A 1 194 ? -8.608 12.953 22.168 1.00 95.00 194 GLU A O 1
ATOM 1570 N N . LYS A 1 195 ? -6.897 14.375 22.506 1.00 94.94 195 LYS A N 1
ATOM 1571 C CA . LYS A 1 195 ? -7.381 14.907 23.774 1.00 94.94 195 LYS A CA 1
ATOM 1572 C C . LYS A 1 195 ? -7.760 16.369 23.577 1.00 94.94 195 LYS A C 1
ATOM 1574 O O . LYS A 1 195 ? -6.915 17.148 23.133 1.00 94.94 195 LYS A O 1
ATOM 1579 N N . VAL A 1 196 ? -8.984 16.734 23.940 1.00 93.75 196 VAL A N 1
ATOM 1580 C CA . VAL A 1 196 ? -9.488 18.112 23.892 1.00 93.75 196 VAL A CA 1
ATOM 1581 C C . VAL A 1 196 ? -10.092 18.426 25.250 1.00 93.75 196 VAL A C 1
ATOM 1583 O O . VAL A 1 196 ? -11.080 17.812 25.629 1.00 93.75 196 VAL A O 1
ATOM 1586 N N . ASP A 1 197 ? -9.483 19.346 25.994 1.00 94.31 197 ASP A N 1
ATOM 1587 C CA . ASP A 1 197 ? -9.908 19.706 27.351 1.00 94.31 197 ASP A CA 1
ATOM 1588 C C . ASP A 1 197 ? -10.051 18.470 28.267 1.00 94.31 197 ASP A C 1
ATOM 1590 O O . ASP A 1 197 ? -9.065 17.762 28.501 1.00 94.31 197 ASP A O 1
ATOM 1594 N N . THR A 1 198 ? -11.262 18.197 28.761 1.00 95.62 198 THR A N 1
ATOM 1595 C CA . THR A 1 198 ? -11.615 17.042 29.604 1.00 95.62 198 THR A CA 1
ATOM 1596 C C . THR A 1 198 ? -12.130 15.846 28.799 1.00 95.62 198 THR A C 1
ATOM 1598 O O . THR A 1 198 ? -12.627 14.882 29.373 1.00 95.62 198 THR A O 1
ATOM 1601 N N . GLU A 1 199 ? -12.005 15.861 27.473 1.00 97.19 199 GLU A N 1
ATOM 1602 C CA . GLU A 1 199 ? -12.468 14.793 26.592 1.00 97.19 199 GLU A CA 1
ATOM 1603 C C . GLU A 1 199 ? -11.312 14.039 25.931 1.00 97.19 199 GLU A C 1
ATOM 1605 O O . GLU A 1 199 ? -10.352 14.619 25.412 1.00 97.19 199 GLU A O 1
ATOM 1610 N N . PHE A 1 200 ? -11.457 12.720 25.863 1.00 97.38 200 PHE A N 1
ATOM 1611 C CA . PHE A 1 200 ? -10.682 11.859 24.986 1.00 97.38 200 PHE A CA 1
ATOM 1612 C C . PHE A 1 200 ? -11.558 11.415 23.812 1.00 97.38 200 PHE A C 1
ATOM 1614 O O . PHE A 1 200 ? -12.609 10.801 24.004 1.00 97.38 200 PHE A O 1
ATOM 1621 N N . ARG A 1 201 ? -11.140 11.734 22.586 1.00 97.62 201 ARG A N 1
ATOM 1622 C CA . ARG A 1 201 ? -11.922 11.510 21.365 1.00 97.62 201 ARG A CA 1
ATOM 1623 C C . ARG A 1 201 ? -11.249 10.468 20.487 1.00 97.62 201 ARG A C 1
ATOM 1625 O O . ARG A 1 201 ? -10.082 10.620 20.148 1.00 97.62 201 ARG A O 1
ATOM 1632 N N . MET A 1 202 ? -11.986 9.436 20.090 1.00 97.62 202 MET A N 1
ATOM 1633 C CA . MET A 1 202 ? -11.547 8.414 19.135 1.00 97.62 202 MET A CA 1
ATOM 1634 C C . MET A 1 202 ? -12.260 8.604 17.799 1.00 97.62 202 MET A C 1
ATOM 1636 O O . MET A 1 202 ? -13.491 8.681 17.765 1.00 97.62 202 MET A O 1
ATOM 1640 N N . PHE A 1 203 ? -11.501 8.638 16.706 1.00 95.94 203 PHE A N 1
ATOM 1641 C CA . PHE A 1 203 ? -12.011 8.925 15.368 1.00 95.94 203 PHE A CA 1
ATOM 1642 C C . PHE A 1 203 ? -12.031 7.685 14.490 1.00 95.94 203 PHE A C 1
ATOM 1644 O O . PHE A 1 203 ? -11.046 6.952 14.387 1.00 95.94 203 PHE A O 1
ATOM 1651 N N . PHE A 1 204 ? -13.149 7.497 13.794 1.00 96.06 204 PHE A N 1
ATOM 1652 C CA . PHE A 1 204 ? -13.322 6.402 12.856 1.00 96.06 204 PHE A CA 1
ATOM 1653 C C . PHE A 1 204 ? -13.850 6.912 11.520 1.00 96.06 204 PHE A C 1
ATOM 1655 O O . PHE A 1 204 ? -14.946 7.476 11.451 1.00 96.06 204 PHE A O 1
ATOM 1662 N N . SER A 1 205 ? -13.114 6.664 10.440 1.00 93.00 205 SER A N 1
ATOM 1663 C CA . SER A 1 205 ? -13.630 6.860 9.083 1.00 93.00 205 SER A CA 1
ATOM 1664 C C . SER A 1 205 ? -14.435 5.646 8.655 1.00 93.00 205 SER A C 1
ATOM 1666 O O . SER A 1 205 ? -14.016 4.508 8.865 1.00 93.00 205 SER A O 1
ATOM 1668 N N . CYS A 1 206 ? -15.580 5.861 8.012 1.00 93.00 206 CYS A N 1
ATOM 1669 C CA . CYS A 1 206 ? -16.437 4.762 7.583 1.00 93.00 206 CYS A CA 1
ATOM 1670 C C . CYS A 1 206 ? -17.296 5.106 6.359 1.00 93.00 206 CYS A C 1
ATOM 1672 O O . CYS A 1 206 ? -17.543 6.280 6.075 1.00 93.00 206 CYS A O 1
ATOM 1674 N N . PRO A 1 207 ? -17.804 4.088 5.637 1.00 91.31 207 PRO A N 1
ATOM 1675 C CA . PRO A 1 207 ? -18.816 4.287 4.600 1.00 91.31 207 PRO A CA 1
ATOM 1676 C C . PRO A 1 207 ? -20.178 4.736 5.158 1.00 91.31 207 PRO A C 1
ATOM 1678 O O . PRO A 1 207 ? -20.969 5.372 4.462 1.00 91.31 207 PRO A O 1
ATOM 1681 N N . SER A 1 208 ? -20.485 4.336 6.398 1.00 93.94 208 SER A N 1
ATOM 1682 C CA . SER A 1 208 ? -21.726 4.661 7.099 1.00 93.94 208 SER A CA 1
ATOM 1683 C C . SER A 1 208 ? -21.519 4.615 8.611 1.00 93.94 208 SER A C 1
ATOM 1685 O O . SER A 1 208 ? -21.276 3.545 9.178 1.00 93.94 208 SER A O 1
ATOM 1687 N N . ALA A 1 209 ? -21.699 5.757 9.273 1.00 96.12 209 ALA A N 1
ATOM 1688 C CA . ALA A 1 209 ? -21.543 5.886 10.716 1.00 96.12 209 ALA A CA 1
ATOM 1689 C C . ALA A 1 209 ? -22.581 5.051 11.480 1.00 96.12 209 ALA A C 1
ATOM 1691 O O . ALA A 1 209 ? -22.266 4.496 12.525 1.00 96.12 209 ALA A O 1
ATOM 1692 N N . ASP A 1 210 ? -23.793 4.871 10.938 1.00 95.81 210 ASP A N 1
ATOM 1693 C CA . ASP A 1 210 ? -24.814 4.011 11.560 1.00 95.81 210 ASP A CA 1
ATOM 1694 C C . ASP A 1 210 ? -24.463 2.519 11.478 1.00 95.81 210 ASP A C 1
ATOM 1696 O O . ASP A 1 210 ? -24.792 1.741 12.375 1.00 95.81 210 ASP A O 1
ATOM 1700 N N . GLN A 1 211 ? -23.844 2.075 10.379 1.00 95.69 211 GLN A N 1
ATOM 1701 C CA . GLN A 1 211 ? -23.408 0.682 10.263 1.00 95.69 211 GLN A CA 1
ATOM 1702 C C . GLN A 1 211 ? -22.215 0.409 11.172 1.00 95.69 211 GLN A C 1
ATOM 1704 O O . GLN A 1 211 ? -22.211 -0.613 11.857 1.00 95.69 211 GLN A O 1
ATOM 1709 N N . LEU A 1 212 ? -21.253 1.335 11.222 1.00 96.50 212 LEU A N 1
ATOM 1710 C CA . LEU A 1 212 ? -20.111 1.226 12.118 1.00 96.50 212 LEU A CA 1
ATOM 1711 C C . LEU A 1 212 ? -20.544 1.258 13.591 1.00 96.50 212 LEU A C 1
ATOM 1713 O O . LEU A 1 212 ? -20.127 0.392 14.354 1.00 96.50 212 LEU A O 1
ATOM 1717 N N . GLU A 1 213 ? -21.437 2.176 13.981 1.00 97.00 213 GLU A N 1
ATOM 1718 C CA . GLU A 1 213 ? -21.994 2.236 15.341 1.00 97.00 213 GLU A CA 1
ATOM 1719 C C . GLU A 1 213 ? -22.639 0.896 15.723 1.00 97.00 213 GLU A C 1
ATOM 1721 O O . GLU A 1 213 ? -22.357 0.359 16.789 1.00 97.00 213 GLU A O 1
ATOM 1726 N N . ARG A 1 214 ? -23.458 0.304 14.841 1.00 96.94 214 ARG A N 1
ATOM 1727 C CA . ARG A 1 214 ? -24.076 -1.010 15.097 1.00 96.94 214 ARG A CA 1
ATOM 1728 C C . ARG A 1 214 ? -23.054 -2.135 15.218 1.00 96.94 214 ARG A C 1
ATOM 1730 O O . ARG A 1 214 ? -23.216 -2.997 16.076 1.00 96.94 214 ARG A O 1
ATOM 1737 N N . LYS A 1 215 ? -22.019 -2.134 14.374 1.00 96.38 215 LYS A N 1
ATOM 1738 C CA . LYS A 1 215 ? -20.929 -3.117 14.421 1.00 96.38 215 LYS A CA 1
ATOM 1739 C C . LYS A 1 215 ? -20.161 -3.027 15.741 1.00 96.38 215 LYS A C 1
ATOM 1741 O O . LYS A 1 215 ? -19.849 -4.062 16.320 1.00 96.38 215 LYS A O 1
ATOM 1746 N N . LEU A 1 216 ? -19.894 -1.809 16.209 1.00 97.25 216 LEU A N 1
ATOM 1747 C CA . LEU A 1 216 ? -19.144 -1.542 17.434 1.00 97.25 216 LEU A CA 1
ATOM 1748 C C . LEU A 1 216 ? -20.012 -1.528 18.699 1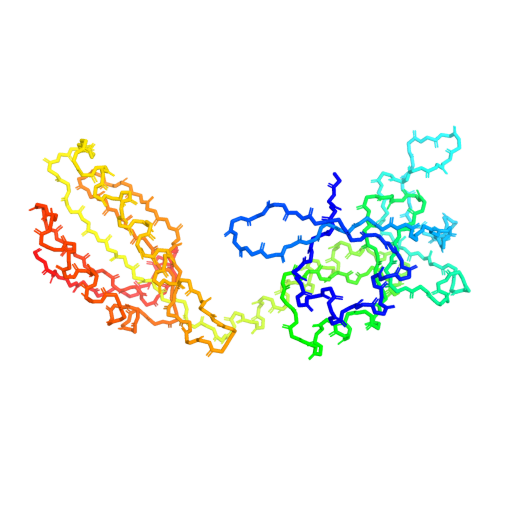.00 97.25 216 LEU A C 1
ATOM 1750 O O . LEU A 1 216 ? -19.462 -1.487 19.792 1.00 97.25 216 LEU A O 1
ATOM 1754 N N . ALA A 1 217 ? -21.342 -1.595 18.597 1.00 97.00 217 ALA A N 1
ATOM 1755 C CA . ALA A 1 217 ? -22.243 -1.476 19.745 1.00 97.00 217 ALA A CA 1
ATOM 1756 C C . ALA A 1 217 ? -21.919 -2.429 20.919 1.00 97.00 217 ALA A C 1
ATOM 1758 O O . ALA A 1 217 ? -21.914 -1.951 22.055 1.00 97.00 217 ALA A O 1
ATOM 1759 N N . PRO A 1 218 ? -21.590 -3.725 20.710 1.00 97.19 218 PRO A N 1
ATOM 1760 C CA . PRO A 1 218 ? -21.198 -4.605 21.816 1.00 97.19 218 PRO A CA 1
ATOM 1761 C C . PRO A 1 218 ? -19.920 -4.135 22.522 1.00 97.19 218 PRO A C 1
ATOM 1763 O O . PRO A 1 218 ? -19.839 -4.153 23.747 1.00 97.19 218 PRO A O 1
ATOM 1766 N N . TRP A 1 219 ? -18.940 -3.666 21.748 1.00 96.88 219 TRP A N 1
ATOM 1767 C CA . TRP A 1 219 ? -17.674 -3.153 22.263 1.00 96.88 219 TRP A CA 1
ATOM 1768 C C . TRP A 1 219 ? -17.855 -1.822 23.005 1.00 96.88 219 TRP A C 1
ATOM 1770 O O . TRP A 1 219 ? -17.391 -1.677 24.133 1.00 96.88 219 TRP A O 1
ATOM 1780 N N . ILE A 1 220 ? -18.632 -0.899 22.432 1.00 96.81 220 ILE A N 1
ATOM 1781 C CA . ILE A 1 220 ? -19.028 0.368 23.061 1.00 96.81 220 ILE A CA 1
ATOM 1782 C C . ILE A 1 220 ? -19.735 0.109 24.395 1.00 96.81 220 ILE A C 1
ATOM 1784 O O . ILE A 1 220 ? -19.419 0.749 25.393 1.00 96.81 220 ILE A O 1
ATOM 1788 N N . SER A 1 221 ? -20.648 -0.865 24.448 1.00 96.12 221 SER A N 1
ATOM 1789 C CA . SER A 1 221 ? -21.318 -1.235 25.696 1.00 96.12 221 SER A CA 1
ATOM 1790 C C . SER A 1 221 ? -20.335 -1.725 26.762 1.00 96.12 221 SER A C 1
ATOM 1792 O O . SER A 1 221 ? -20.534 -1.429 27.938 1.00 96.12 221 SER A O 1
ATOM 1794 N N . GLY A 1 222 ? -19.286 -2.457 26.374 1.00 95.81 222 GLY A N 1
ATOM 1795 C CA . GLY A 1 222 ? -18.208 -2.859 27.279 1.00 95.81 222 GLY A CA 1
ATOM 1796 C C . GLY A 1 222 ? -17.426 -1.658 27.814 1.00 95.81 222 GLY A C 1
ATOM 1797 O O . GLY A 1 222 ? -17.161 -1.586 29.013 1.00 95.81 222 GLY A O 1
ATOM 1798 N N . ILE A 1 223 ? -17.141 -0.668 26.961 1.00 94.50 223 ILE A N 1
ATOM 1799 C CA . ILE A 1 223 ? -16.504 0.597 27.366 1.00 94.50 223 ILE A CA 1
ATOM 1800 C C . ILE A 1 223 ? -17.368 1.343 28.378 1.00 94.50 223 ILE A C 1
ATOM 1802 O O . ILE A 1 223 ? -16.872 1.756 29.424 1.00 94.50 223 ILE A O 1
ATOM 1806 N N . CYS A 1 224 ? -18.671 1.458 28.117 1.00 94.69 224 CYS A N 1
ATOM 1807 C CA . CYS A 1 224 ? -19.608 2.113 29.025 1.00 94.69 224 CYS A CA 1
ATOM 1808 C C . CYS A 1 224 ? -19.660 1.461 30.414 1.00 94.69 224 CYS A C 1
ATOM 1810 O O . CYS A 1 224 ? -20.110 2.115 31.344 1.00 94.69 224 CYS A O 1
ATOM 1812 N N . GLN A 1 225 ? -19.216 0.213 30.596 1.00 95.00 225 GLN A N 1
ATOM 1813 C CA . GLN A 1 225 ? -19.150 -0.433 31.915 1.00 95.00 225 GLN A CA 1
ATOM 1814 C C . GLN A 1 225 ? -17.858 -0.116 32.679 1.00 95.00 225 GLN A C 1
ATOM 1816 O O . GLN A 1 225 ? -17.861 -0.107 33.907 1.00 95.00 225 GLN A O 1
ATOM 1821 N N . ILE A 1 226 ? -16.757 0.131 31.968 1.00 94.81 226 ILE A N 1
ATOM 1822 C CA . ILE A 1 226 ? -15.418 0.311 32.556 1.00 94.81 226 ILE A CA 1
ATOM 1823 C C . ILE A 1 226 ? -14.997 1.779 32.657 1.00 94.81 226 ILE A C 1
ATOM 1825 O O . ILE A 1 226 ? -14.168 2.119 33.497 1.00 94.81 226 ILE A O 1
ATOM 1829 N N . TRP A 1 227 ? -15.532 2.641 31.791 1.00 95.69 227 TRP A N 1
ATOM 1830 C CA . TRP A 1 227 ? -15.223 4.064 31.777 1.00 95.69 227 TRP A CA 1
ATOM 1831 C C . TRP A 1 227 ? -16.058 4.777 32.839 1.00 95.69 227 TRP A C 1
ATOM 1833 O O . TRP A 1 227 ? -17.252 4.509 32.959 1.00 95.69 227 TRP A O 1
ATOM 1843 N N . LEU A 1 228 ? -15.447 5.637 33.656 1.00 93.75 228 LEU A N 1
ATOM 1844 C CA . LEU A 1 228 ? -16.147 6.260 34.786 1.00 93.75 228 LEU A CA 1
ATOM 1845 C C . LEU A 1 228 ? -16.957 7.498 34.380 1.00 93.75 228 LEU A C 1
ATOM 1847 O O . LEU A 1 228 ? -18.052 7.682 34.914 1.00 93.75 228 LEU A O 1
ATOM 1851 N N . GLY A 1 229 ? -16.440 8.305 33.448 1.00 93.94 229 GLY A N 1
ATOM 1852 C CA . GLY A 1 229 ? -17.124 9.492 32.928 1.00 93.94 229 GLY A CA 1
ATOM 1853 C C . GLY A 1 229 ? -18.213 9.174 31.902 1.00 93.94 229 GLY A C 1
ATOM 1854 O O . GLY A 1 229 ? -18.500 8.005 31.618 1.00 93.94 229 GLY A O 1
ATOM 1855 N N . SER A 1 230 ? -18.824 10.218 31.341 1.00 96.19 230 SER A N 1
ATOM 1856 C CA . SER A 1 230 ? -19.802 10.054 30.266 1.00 96.19 230 SER A CA 1
ATOM 1857 C C . SER A 1 230 ? -19.163 9.493 28.994 1.00 96.19 230 SER A C 1
ATOM 1859 O O . SER A 1 230 ? -17.972 9.673 28.715 1.00 96.19 230 SER A O 1
ATOM 1861 N N . VAL A 1 231 ? -19.976 8.771 28.223 1.00 97.56 231 VAL A N 1
ATOM 1862 C CA . VAL A 1 231 ? -19.575 8.211 26.929 1.00 97.56 231 VAL A CA 1
ATOM 1863 C C . VAL A 1 231 ? -20.589 8.664 25.895 1.00 97.56 231 VAL A C 1
ATOM 1865 O O . VAL A 1 231 ? -21.777 8.360 25.998 1.00 97.56 231 VAL A O 1
ATOM 1868 N N . ASN A 1 232 ? -20.120 9.372 24.875 1.00 97.81 232 ASN A N 1
ATOM 1869 C CA . ASN A 1 232 ? -20.952 9.920 23.813 1.00 97.81 232 ASN A CA 1
ATOM 1870 C C . ASN A 1 232 ? -20.483 9.415 22.447 1.00 97.81 232 ASN A C 1
ATOM 1872 O O . ASN A 1 232 ? -19.299 9.171 22.224 1.00 97.81 232 ASN A O 1
ATOM 1876 N N . ALA A 1 233 ? -21.422 9.280 21.516 1.00 97.62 233 ALA A N 1
ATOM 1877 C CA . ALA A 1 233 ? -21.145 9.010 20.115 1.00 97.62 233 ALA A CA 1
ATOM 1878 C C . ALA A 1 233 ? -21.653 10.160 19.245 1.00 97.62 233 ALA A C 1
ATOM 1880 O O . ALA A 1 233 ? -22.813 10.570 19.346 1.00 97.62 233 ALA A O 1
ATOM 1881 N N . VAL A 1 234 ? -20.800 10.637 18.342 1.00 97.88 234 VAL A N 1
ATOM 1882 C CA . VAL A 1 234 ? -21.144 11.646 17.339 1.00 97.88 234 VAL A CA 1
ATOM 1883 C C . VAL A 1 234 ? -21.017 11.026 15.962 1.00 97.88 234 VAL A C 1
ATOM 1885 O O . VAL A 1 234 ? -19.958 10.533 15.575 1.00 97.88 234 VAL A O 1
ATOM 1888 N N . LYS A 1 235 ? -22.107 11.058 15.199 1.00 97.69 235 LYS A N 1
ATOM 1889 C CA . LYS A 1 235 ? -22.113 10.634 13.798 1.00 97.69 235 LYS A CA 1
ATOM 1890 C C . LYS A 1 235 ? -22.068 11.862 12.911 1.00 97.69 235 LYS A C 1
ATOM 1892 O O . LYS A 1 235 ? -23.027 12.630 12.879 1.00 97.69 235 LYS A O 1
ATOM 1897 N N . ARG A 1 236 ? -20.975 12.017 12.174 1.00 96.44 236 ARG A N 1
ATOM 1898 C CA . ARG A 1 236 ? -20.752 13.090 11.206 1.00 96.44 236 ARG A CA 1
ATOM 1899 C C . ARG A 1 236 ? -21.050 12.571 9.802 1.00 96.44 236 ARG A C 1
ATOM 1901 O O . ARG A 1 236 ? -20.439 11.605 9.345 1.00 96.44 236 ARG A O 1
ATOM 1908 N N . ARG A 1 237 ? -21.980 13.212 9.091 1.00 94.31 237 ARG A N 1
ATOM 1909 C CA . ARG A 1 237 ? -22.340 12.893 7.692 1.00 94.31 237 ARG A CA 1
ATOM 1910 C C . ARG A 1 237 ? -21.404 13.587 6.699 1.00 94.31 237 ARG A C 1
ATOM 1912 O O . ARG A 1 237 ? -21.854 14.274 5.788 1.00 94.31 237 ARG A O 1
ATOM 1919 N N . GLY A 1 238 ? -20.109 13.415 6.926 1.00 89.62 238 GLY A N 1
ATOM 1920 C CA . GLY A 1 238 ? -18.995 13.992 6.183 1.00 89.62 238 GLY A CA 1
ATOM 1921 C C . GLY A 1 238 ? -17.685 13.437 6.742 1.00 89.62 238 GLY A C 1
ATOM 1922 O O . GLY A 1 238 ? -17.695 12.702 7.732 1.00 89.62 238 GLY A O 1
ATOM 1923 N N . HIS A 1 239 ? -16.562 13.755 6.102 1.00 84.94 239 HIS A N 1
ATOM 1924 C CA . HIS A 1 239 ? -15.257 13.300 6.584 1.00 84.94 239 HIS A CA 1
ATOM 1925 C C . HIS A 1 239 ? -14.826 14.067 7.847 1.00 84.94 239 HIS A C 1
ATOM 1927 O O . HIS A 1 239 ? -15.378 15.120 8.162 1.00 84.94 239 HIS A O 1
ATOM 1933 N N . MET A 1 240 ? -13.793 13.581 8.543 1.00 81.81 240 MET A N 1
ATOM 1934 C CA . MET A 1 240 ? -13.306 14.142 9.816 1.00 81.81 240 MET A CA 1
ATOM 1935 C C . MET A 1 240 ? -13.089 15.666 9.775 1.00 81.81 240 MET A C 1
ATOM 1937 O O . MET A 1 240 ? -13.517 16.369 10.681 1.00 81.81 240 MET A O 1
ATOM 1941 N N . TYR A 1 241 ? -12.506 16.179 8.687 1.00 81.75 241 TYR A N 1
ATOM 1942 C CA . TYR A 1 241 ? -12.215 17.611 8.503 1.00 81.75 241 TYR A CA 1
ATOM 1943 C C . TYR A 1 241 ? -13.308 18.413 7.777 1.00 81.75 241 TYR A C 1
ATOM 1945 O O . TYR A 1 241 ? -13.045 19.509 7.296 1.00 81.75 241 TYR A O 1
ATOM 1953 N N . ASP A 1 242 ? -14.502 17.850 7.583 1.00 84.06 242 ASP A N 1
ATOM 1954 C CA . ASP A 1 242 ? -15.589 18.562 6.907 1.00 84.06 242 ASP A CA 1
ATOM 1955 C C . ASP A 1 242 ? -16.296 19.470 7.915 1.00 84.06 242 ASP A C 1
ATOM 1957 O O . ASP A 1 242 ? -17.094 19.001 8.727 1.00 84.06 242 ASP A O 1
ATOM 1961 N N . GLU A 1 243 ? -15.985 20.764 7.870 1.00 85.50 243 GLU A N 1
ATOM 1962 C CA . GLU A 1 243 ? -16.555 21.795 8.748 1.00 85.50 243 GLU A CA 1
ATOM 1963 C C . GLU A 1 243 ? -18.082 21.910 8.627 1.00 85.50 243 GLU A C 1
ATOM 1965 O O . GLU A 1 243 ? -18.744 22.339 9.568 1.00 85.50 243 GLU A O 1
ATOM 1970 N N . ASN A 1 244 ? -18.653 21.489 7.494 1.00 90.00 244 ASN A N 1
ATOM 1971 C CA . ASN A 1 244 ? -20.086 21.578 7.218 1.00 90.00 244 ASN A CA 1
ATOM 1972 C C . ASN A 1 244 ? -20.811 20.237 7.411 1.00 90.00 244 ASN A C 1
ATOM 1974 O O . ASN A 1 244 ? -21.993 20.112 7.064 1.00 90.00 244 ASN A O 1
ATOM 1978 N N . ALA A 1 245 ? -20.123 19.218 7.938 1.00 91.44 245 ALA A N 1
ATOM 1979 C CA . ALA A 1 245 ? -20.718 17.910 8.162 1.00 91.44 245 ALA A CA 1
ATOM 1980 C C . ALA A 1 245 ? -21.886 18.010 9.150 1.00 91.44 245 ALA A C 1
ATOM 1982 O O . ALA A 1 245 ? -21.742 18.492 10.272 1.00 91.44 245 ALA A O 1
ATOM 1983 N N . LYS A 1 246 ? -23.051 17.484 8.757 1.00 95.00 246 LYS A N 1
ATOM 1984 C CA . LYS A 1 246 ? -24.184 17.353 9.681 1.00 95.00 246 LYS A CA 1
ATOM 1985 C C . LYS A 1 246 ? -23.843 16.342 10.766 1.00 95.00 246 LYS A C 1
ATOM 1987 O O . LYS A 1 246 ? -23.471 15.210 10.450 1.00 95.00 246 LYS A O 1
ATOM 1992 N N . GLU A 1 247 ? -24.046 16.731 12.015 1.00 97.00 247 GLU A N 1
ATOM 1993 C CA . GLU A 1 247 ? -23.791 15.879 13.169 1.00 97.00 247 GLU A CA 1
ATOM 1994 C C . GLU A 1 247 ? -25.081 15.398 13.823 1.00 97.00 247 GLU A C 1
ATOM 1996 O O . GLU A 1 247 ? -26.076 16.120 13.892 1.00 97.00 247 GLU A O 1
ATOM 2001 N N . SER A 1 248 ? -25.051 14.177 14.346 1.00 96.94 248 SER A N 1
ATOM 2002 C CA . SER A 1 248 ? -26.051 13.695 15.294 1.00 96.94 248 SER A CA 1
ATOM 2003 C C . SER A 1 248 ? -25.359 13.124 16.520 1.00 96.94 248 SER A C 1
ATOM 2005 O O . SER A 1 248 ? -24.522 12.226 16.387 1.00 96.94 248 SER A O 1
ATOM 2007 N N . TRP A 1 249 ? -25.748 13.628 17.685 1.00 97.25 249 TRP A N 1
ATOM 2008 C CA . TRP A 1 249 ? -25.200 13.265 18.984 1.00 97.25 249 TRP A CA 1
ATOM 2009 C C . TRP A 1 249 ? -26.053 12.194 19.657 1.00 97.25 249 TRP A C 1
ATOM 2011 O O . TRP A 1 249 ? -27.280 12.191 19.534 1.00 97.25 249 TRP A O 1
ATOM 2021 N N . LYS A 1 250 ? -25.397 11.286 20.374 1.00 95.88 250 LYS A N 1
ATOM 2022 C CA . LYS A 1 250 ? -26.048 10.251 21.168 1.00 95.88 250 LYS A CA 1
ATOM 2023 C C . LYS A 1 250 ? -25.255 10.010 22.445 1.00 95.88 250 LYS A C 1
ATOM 2025 O O . LYS A 1 250 ? -24.121 9.539 22.383 1.00 95.88 250 LYS A O 1
ATOM 2030 N N . GLN A 1 251 ? -25.878 10.284 23.584 1.00 94.94 251 GLN A N 1
ATOM 2031 C CA . GLN A 1 251 ? -25.344 9.871 24.874 1.00 94.94 251 GLN A CA 1
ATOM 2032 C C . GLN A 1 251 ? -25.534 8.361 25.040 1.00 94.94 251 GLN A C 1
ATOM 2034 O O . GLN A 1 251 ? -26.620 7.830 24.794 1.00 94.94 251 GLN A O 1
ATOM 2039 N N . LEU A 1 252 ? -24.456 7.668 25.393 1.00 93.75 252 LEU A N 1
ATOM 2040 C CA . LEU A 1 252 ? -24.425 6.218 25.587 1.00 93.75 252 LEU A CA 1
ATOM 2041 C C . LEU A 1 252 ? -24.389 5.858 27.077 1.00 93.75 252 LEU A C 1
ATOM 2043 O O . LEU A 1 252 ? -24.917 4.813 27.455 1.00 93.75 252 LEU A O 1
ATOM 2047 N N . ARG A 1 253 ? -23.794 6.733 27.898 1.00 92.38 253 ARG A N 1
ATOM 2048 C CA . ARG A 1 253 ? -23.800 6.702 29.361 1.00 92.38 253 ARG A CA 1
ATOM 2049 C C . ARG A 1 253 ? -23.764 8.118 29.925 1.00 92.38 253 ARG A C 1
ATOM 2051 O O . ARG A 1 253 ? -23.054 8.966 29.340 1.00 92.38 253 ARG A O 1
#

pLDDT: mean 91.28, std 9.54, range [42.91, 98.0]

Sequence (253 aa):
MWLPAFSMRACECLADFLKPNGELLPLQSEIGEYFFFNITTITDALNTKTSDCDFWCEPPTTAVGIDHFEFHKKQLTGLSIFRIRECPVMTIVTNHFVDVVEKEGLNGFEFTKIWPFRPGTIWQIEGRRRRRGKRALAGKSLKKETLVLILEMQGDQLDSHEKRIVKRMENEVDAQLSLSSLNAPYFGTYEGSEKVDTEFRMFFSCPSADQLERKLAPWISGICQIWLGSVNAVKRRGHMYDENAKESWKQLR